Protein AF-A0A4Q5R550-F1 (afdb_monomer)

Sequence (340 aa):
MPEENIVGFLKSLGKKAETVEYLKWKPLTKDIRILSIPLYNDDSLLLIDTPNAFIINQNDSKPQQSQWKLLKSFLDKYCPASKKRILLSSYSPASPVNSFLRNTERVSMKEKKDYVKYVCVNCQFLGIDYFMPFASQAIFYRSDSDWANSFKVTYDDLAANWTAKARLLPPYSTIDLQSLVCSFKPVSDYNHSPEEYIRKARVYEEKDKEAVINDTDLEKLRKKMNRNSALFCMLFPKGFSFDLGNSFIYYNPWTRKIIQSPEKKLGHFCLVIPRQALKDVLEFDHFGDLGITMFTLIILNKSTSPKMVYVFFMLVTMQDYKHTDSLKNFRSWMSQNLAV

Foldseek 3Di:
DPPVVPQVVCVVVVHDDDDDDAPDWDDPDPFKTWHWQAALLRDTWIWIGGPAEIETECEVNDDDPVVLVVLLVCCVVPPDPRHAYEYEYEDQLLALLFQEDEPNDTDHPDALLVVLVVVQVSCQSNVHQAYEYPPLPDADQAPLQNSSVVRRNALVNNVVNHDHNHDYDHYQWDADSPVRDIDHDDPVVPPDDCVVVNVVNVVVLVVLVPADQDPVLQVLVLVLCQVCLVVCCVLFQQFAWEAQPQKIWTAHSVVSDIDIDSDDDGRQKYKYDGNVVSSVCSVLVQNLVSNVDSRIHMYGDPPHDSVSVVVVSSVSNCVSVPCVVDPVSVVVSCCSNVVD

Radius of gyration: 22.09 Å; Cα contacts (8 Å, |Δi|>4): 540; chains: 1; bounding box: 55×46×61 Å

Secondary structure (DSSP, 8-state):
--HHHHHHHHHHTT----PPPBTS-EESSSS-EEEEEE-TTS-EEEEEE-SSEEEEEESS----HHHHHHHHHHHHHHS-TTSEEEEEE---TTSGGG-EEETTEE--S--HHHHHHHHHHHHHHHT-SEEEE-STT----STTTGGGGGG---HHHHHHT---SSEEPPTTEEE-TTT--EEE--GGGT---HHHHHHHHHHHHHHHHH----HHHHHHHHHHHHTTHHHHHHH-TT-EEEE-SS-EEEEETTTTEEEEESS---BTEEEE--HHHHHHHHHTT-TTHHHHSTT-EEEE-TT--HHHHHHHHHHHHHHHTTTTS-HHHHHHHHHHHH--

Structure (mmCIF, N/CA/C/O backbone):
data_AF-A0A4Q5R550-F1
#
_entry.id   AF-A0A4Q5R550-F1
#
loop_
_atom_site.group_PDB
_atom_site.id
_atom_site.type_symbol
_atom_site.label_atom_id
_atom_site.label_alt_id
_atom_site.label_comp_id
_atom_site.label_asym_id
_atom_site.label_entity_id
_atom_site.label_seq_id
_atom_site.pdbx_PDB_ins_code
_atom_site.Cartn_x
_atom_site.Cartn_y
_atom_site.Cartn_z
_atom_site.occupancy
_atom_site.B_iso_or_equiv
_atom_site.auth_seq_id
_atom_site.auth_comp_id
_atom_site.auth_asym_id
_atom_site.auth_atom_id
_atom_site.pdbx_PDB_model_num
ATOM 1 N N . MET A 1 1 ? 4.468 12.077 -2.268 1.00 43.91 1 MET A N 1
ATOM 2 C CA . MET A 1 1 ? 4.823 13.483 -1.948 1.00 43.91 1 MET A CA 1
ATOM 3 C C . MET A 1 1 ? 5.751 13.476 -0.745 1.00 43.91 1 MET A C 1
ATOM 5 O O . MET A 1 1 ? 5.399 12.812 0.223 1.00 43.91 1 MET A O 1
ATOM 9 N N . PRO A 1 2 ? 6.882 14.197 -0.763 1.00 49.62 2 PRO A N 1
ATOM 10 C CA . PRO A 1 2 ? 7.694 14.392 0.436 1.00 49.62 2 PRO A CA 1
ATOM 11 C C . PRO A 1 2 ? 6.852 15.038 1.547 1.00 49.62 2 PRO A C 1
ATOM 13 O O . PRO A 1 2 ? 6.035 15.917 1.258 1.00 49.62 2 PRO A O 1
ATOM 16 N N . GLU A 1 3 ? 7.044 14.618 2.798 1.00 52.41 3 GLU A N 1
ATOM 17 C CA . GLU A 1 3 ? 6.288 15.080 3.978 1.00 52.41 3 GLU A CA 1
ATOM 18 C C . GLU A 1 3 ? 6.232 16.614 4.111 1.00 52.41 3 GLU A C 1
ATOM 20 O O . GLU A 1 3 ? 5.211 17.177 4.508 1.00 52.41 3 GLU A O 1
ATOM 25 N N . GLU A 1 4 ? 7.300 17.306 3.706 1.00 53.75 4 GLU A N 1
ATOM 26 C CA . GLU A 1 4 ? 7.398 18.770 3.751 1.00 53.75 4 GLU A CA 1
ATOM 27 C C . GLU A 1 4 ? 6.425 19.461 2.779 1.00 53.75 4 GLU A C 1
ATOM 29 O O . GLU A 1 4 ? 5.932 20.559 3.051 1.00 53.75 4 GLU A O 1
ATOM 34 N N . ASN A 1 5 ? 6.058 18.791 1.684 1.00 70.00 5 ASN A N 1
ATOM 35 C CA . ASN A 1 5 ? 5.219 19.377 0.646 1.00 70.00 5 ASN A CA 1
ATOM 36 C C . ASN A 1 5 ? 3.727 19.262 0.955 1.00 70.00 5 ASN A C 1
ATOM 38 O O . ASN A 1 5 ? 2.978 20.160 0.580 1.00 70.00 5 ASN A O 1
ATOM 42 N N . ILE A 1 6 ? 3.268 18.219 1.660 1.00 83.25 6 ILE A N 1
ATOM 43 C CA . ILE A 1 6 ? 1.823 18.044 1.884 1.00 83.25 6 ILE A CA 1
ATOM 44 C C . ILE A 1 6 ? 1.274 19.024 2.922 1.00 83.25 6 ILE A C 1
ATOM 46 O O . ILE A 1 6 ? 0.211 19.603 2.713 1.00 83.25 6 ILE A O 1
ATOM 50 N N . VAL A 1 7 ? 2.002 19.276 4.017 1.00 87.19 7 VAL A N 1
ATOM 51 C CA . VAL A 1 7 ? 1.574 20.255 5.029 1.00 87.19 7 VAL A CA 1
ATOM 52 C C . VAL A 1 7 ? 1.578 21.662 4.434 1.00 87.19 7 VAL A C 1
ATOM 54 O O . VAL A 1 7 ? 0.609 22.400 4.615 1.00 87.19 7 VAL A O 1
ATOM 57 N N . GLY A 1 8 ? 2.634 22.021 3.697 1.00 87.31 8 GLY A N 1
ATOM 58 C CA . GLY A 1 8 ? 2.721 23.296 2.982 1.00 87.31 8 GLY A CA 1
ATOM 59 C C . GLY A 1 8 ? 1.600 23.456 1.953 1.00 87.31 8 GLY A C 1
ATOM 60 O O . GLY A 1 8 ? 0.905 24.471 1.955 1.00 87.31 8 GLY A O 1
ATOM 61 N N . PHE A 1 9 ? 1.351 22.420 1.149 1.00 87.56 9 PHE A N 1
ATOM 62 C CA . PHE A 1 9 ? 0.263 22.385 0.173 1.00 87.56 9 PHE A CA 1
ATOM 63 C C . PHE A 1 9 ? -1.109 22.563 0.833 1.00 87.56 9 PHE A C 1
ATOM 65 O O . PHE A 1 9 ? -1.860 23.461 0.456 1.00 87.56 9 PHE A O 1
ATOM 72 N N . LEU A 1 10 ? -1.428 21.783 1.869 1.00 90.81 10 LEU A N 1
ATOM 73 C CA . LEU A 1 10 ? -2.700 21.902 2.587 1.00 90.81 10 LEU A CA 1
ATOM 74 C C . LEU A 1 10 ? -2.877 23.295 3.209 1.00 90.81 10 LEU A C 1
ATOM 76 O O . LEU A 1 10 ? -3.963 23.869 3.117 1.00 90.81 10 LEU A O 1
ATOM 80 N N . LYS A 1 11 ? -1.811 23.876 3.775 1.00 92.12 11 LYS A N 1
ATOM 81 C CA . LYS A 1 11 ? -1.827 25.256 4.285 1.00 92.12 11 LYS A CA 1
ATOM 82 C C . LYS A 1 11 ? -2.048 26.283 3.175 1.00 92.12 11 LYS A C 1
ATOM 84 O O . LYS A 1 11 ? -2.816 27.217 3.383 1.00 92.12 11 LYS A O 1
ATOM 89 N N . SER A 1 12 ? -1.446 26.094 1.997 1.00 92.19 12 SER A N 1
ATOM 90 C CA . SER A 1 12 ? -1.668 26.964 0.830 1.00 92.19 12 SER A CA 1
ATOM 91 C C . SER A 1 12 ? -3.119 26.934 0.336 1.00 92.19 12 SER A C 1
ATOM 93 O O . SER A 1 12 ? -3.628 27.939 -0.146 1.00 92.19 12 SER A O 1
ATOM 95 N N . LEU A 1 13 ? -3.828 25.822 0.565 1.00 94.81 13 LEU A N 1
ATOM 96 C CA . LEU A 1 13 ? -5.272 25.686 0.343 1.00 94.81 13 LEU A CA 1
ATOM 97 C C . LEU A 1 13 ? -6.130 26.205 1.518 1.00 94.81 13 LEU A C 1
ATOM 99 O O . LEU A 1 13 ? -7.324 25.902 1.601 1.00 94.81 13 LEU A O 1
ATOM 103 N N . GLY A 1 14 ? -5.535 26.934 2.467 1.00 94.88 14 GLY A N 1
ATOM 104 C CA . GLY A 1 14 ? -6.215 27.493 3.637 1.00 94.88 14 GLY A CA 1
ATOM 105 C C . GLY A 1 14 ? -6.626 26.459 4.690 1.00 94.88 14 GLY A C 1
ATOM 106 O O . GLY A 1 14 ? -7.478 26.743 5.533 1.00 94.88 14 GLY A O 1
ATOM 107 N N . LYS A 1 15 ? -6.071 25.240 4.655 1.00 94.12 15 LYS A N 1
ATOM 108 C CA . LYS A 1 15 ? -6.370 24.195 5.646 1.00 94.12 15 LYS A CA 1
ATOM 109 C C . LYS A 1 15 ? -5.420 24.283 6.840 1.00 94.12 15 LYS A C 1
ATOM 111 O O . LYS A 1 15 ? -4.238 24.590 6.704 1.00 94.12 15 LYS A O 1
ATOM 116 N N . LYS A 1 16 ? -5.927 23.943 8.028 1.00 91.38 16 LYS A N 1
ATOM 117 C CA . LYS A 1 16 ? -5.083 23.693 9.203 1.00 91.38 16 LYS A CA 1
ATOM 118 C C . LYS A 1 16 ? -4.433 22.322 9.038 1.00 91.38 16 LYS A C 1
ATOM 120 O O . LYS A 1 16 ? -5.140 21.322 8.963 1.00 91.38 16 LYS A O 1
ATOM 125 N N . ALA A 1 17 ? -3.108 22.290 8.960 1.00 91.88 17 ALA A N 1
ATOM 126 C CA . ALA A 1 17 ? -2.338 21.065 8.790 1.00 91.88 17 ALA A CA 1
ATOM 127 C C . ALA A 1 17 ? -1.062 21.107 9.633 1.00 91.88 17 ALA A C 1
ATOM 129 O O . ALA A 1 17 ? -0.435 22.158 9.791 1.00 91.88 17 ALA A O 1
ATOM 130 N N . GLU A 1 18 ? -0.678 19.952 10.157 1.00 89.62 18 GLU A N 1
ATOM 131 C CA . GLU A 1 18 ? 0.519 19.749 10.966 1.00 89.62 18 GLU A CA 1
ATOM 132 C C . GLU A 1 18 ? 0.900 18.266 10.956 1.00 89.62 18 GLU A C 1
ATOM 134 O O . GLU A 1 18 ? 0.042 17.398 10.782 1.00 89.62 18 GLU A O 1
ATOM 139 N N . THR A 1 19 ? 2.182 17.984 11.163 1.00 88.12 19 THR A N 1
ATOM 140 C CA . THR A 1 19 ? 2.698 16.619 11.300 1.00 88.12 19 THR A CA 1
ATOM 141 C C . THR A 1 19 ? 2.488 16.129 12.733 1.00 88.12 19 THR A C 1
ATOM 143 O O . THR A 1 19 ? 2.632 16.890 13.690 1.00 88.12 19 THR A O 1
ATOM 146 N N . VAL A 1 20 ? 2.121 14.858 12.900 1.00 88.94 20 VAL A N 1
ATOM 147 C CA . VAL A 1 20 ? 2.011 14.218 14.219 1.00 88.94 20 VAL A CA 1
ATOM 148 C C . VAL A 1 20 ? 3.344 13.564 14.554 1.00 88.94 20 VAL A C 1
ATOM 150 O O . VAL A 1 20 ? 3.864 12.794 13.752 1.00 88.94 20 VAL A O 1
ATOM 153 N N . GLU A 1 21 ? 3.890 13.855 15.734 1.00 89.88 21 GLU A N 1
ATOM 154 C CA . GLU A 1 21 ? 5.114 13.198 16.190 1.00 89.88 21 GLU A CA 1
ATOM 155 C C . GLU A 1 21 ? 4.857 11.706 16.451 1.00 89.88 21 GLU A C 1
ATOM 157 O O . GLU A 1 21 ? 3.876 11.328 17.100 1.00 89.88 21 GLU A O 1
ATOM 162 N N . TYR A 1 22 ? 5.735 10.850 15.929 1.00 90.31 22 TYR A N 1
ATOM 163 C CA . TYR A 1 22 ? 5.618 9.406 16.089 1.00 90.31 22 TYR A CA 1
ATOM 164 C C . TYR A 1 22 ? 5.807 8.984 17.553 1.00 90.31 22 TYR A C 1
ATOM 166 O O . TYR A 1 22 ? 6.526 9.623 18.320 1.00 90.31 22 TYR A O 1
ATOM 174 N N . LEU A 1 23 ? 5.158 7.885 17.946 1.00 90.81 23 LEU A N 1
ATOM 175 C CA . LEU A 1 23 ? 5.223 7.285 19.287 1.00 90.81 23 LEU A CA 1
ATOM 176 C C . LEU A 1 23 ? 4.839 8.226 20.445 1.00 90.81 23 LEU A C 1
ATOM 178 O O . LEU A 1 23 ? 5.068 7.899 21.610 1.00 90.81 23 LEU A O 1
ATOM 182 N N . LYS A 1 24 ? 4.202 9.366 20.153 1.00 94.00 24 LYS A N 1
ATOM 183 C CA . LYS A 1 24 ? 3.660 10.280 21.158 1.00 94.00 24 LYS A CA 1
ATOM 184 C C . LYS A 1 24 ? 2.158 10.431 20.998 1.00 94.00 24 LYS A C 1
ATOM 186 O O . LYS A 1 24 ? 1.633 10.575 19.897 1.00 94.00 24 LYS A O 1
ATOM 191 N N . TRP A 1 25 ? 1.461 10.410 22.131 1.00 96.44 25 TRP A N 1
ATOM 192 C CA . TRP A 1 25 ? 0.036 10.700 22.164 1.00 96.44 25 TRP A CA 1
ATOM 193 C C . TRP A 1 25 ? -0.194 12.180 21.897 1.00 96.44 25 TRP A C 1
ATOM 195 O O . TRP A 1 25 ? 0.283 13.037 22.639 1.00 96.44 25 TRP A O 1
ATOM 205 N N . LYS A 1 26 ? -0.984 12.464 20.868 1.00 96.62 26 LYS A N 1
ATOM 206 C CA . LYS A 1 26 ? -1.425 13.803 20.520 1.00 96.62 26 LYS A CA 1
ATOM 207 C C . LYS A 1 26 ? -2.910 13.965 20.838 1.00 96.62 26 LYS A C 1
ATOM 209 O O . LYS A 1 26 ? -3.726 13.261 20.236 1.00 96.62 26 LYS A O 1
ATOM 214 N N . PRO A 1 27 ? -3.288 14.869 21.754 1.00 96.81 27 PRO A N 1
ATOM 215 C CA . PRO A 1 27 ? -4.691 15.163 22.003 1.00 96.81 27 PRO A CA 1
ATOM 216 C C . PRO A 1 27 ? -5.299 15.881 20.791 1.00 96.81 27 PRO A C 1
ATOM 218 O O . PRO A 1 27 ? -4.729 16.841 20.277 1.00 96.81 27 PRO A O 1
ATOM 221 N N . LEU A 1 28 ? -6.457 15.406 20.336 1.00 94.81 28 LEU A N 1
ATOM 222 C CA . LEU A 1 28 ? -7.315 16.111 19.377 1.00 94.81 28 LEU A CA 1
ATOM 223 C C . LEU A 1 28 ? -8.405 16.900 20.107 1.00 94.81 28 LEU A C 1
ATOM 225 O O . LEU A 1 28 ? -8.784 17.990 19.690 1.00 94.81 28 LEU A O 1
ATOM 229 N N . THR A 1 29 ? -8.899 16.338 21.209 1.00 95.00 29 THR A N 1
ATOM 230 C CA . THR A 1 29 ? -9.827 16.964 22.155 1.00 95.00 29 THR A CA 1
ATOM 231 C C . THR A 1 29 ? -9.430 16.559 23.579 1.00 95.00 29 THR A C 1
ATOM 233 O O . THR A 1 29 ? -8.411 15.896 23.776 1.00 95.00 29 THR A O 1
ATOM 236 N N . LYS A 1 30 ? -10.235 16.932 24.582 1.00 94.50 30 LYS A N 1
ATOM 237 C CA . LYS A 1 30 ? -10.058 16.484 25.973 1.00 94.50 30 LYS A CA 1
ATOM 238 C C . LYS A 1 30 ? -10.036 14.954 26.099 1.00 94.50 30 LYS A C 1
ATOM 240 O O . LYS A 1 30 ? -9.256 14.424 26.884 1.00 94.50 30 LYS A O 1
ATOM 245 N N . ASP A 1 31 ? -10.872 14.268 25.321 1.00 95.62 31 ASP A N 1
ATOM 246 C CA . ASP A 1 31 ? -11.151 12.840 25.503 1.00 95.62 31 ASP A CA 1
ATOM 247 C C . ASP A 1 31 ? -10.747 11.977 24.297 1.00 95.62 31 ASP A C 1
ATOM 249 O O . ASP A 1 31 ? -10.898 10.754 24.323 1.00 95.62 31 ASP A O 1
ATOM 253 N N . ILE A 1 32 ? -10.245 12.605 23.228 1.00 96.94 32 ILE A N 1
ATOM 254 C CA . ILE A 1 32 ? -9.774 11.923 22.022 1.00 96.94 32 ILE A CA 1
ATOM 255 C C . ILE A 1 32 ? -8.309 12.258 21.800 1.00 96.94 32 ILE A C 1
ATOM 257 O O . ILE A 1 32 ? -7.931 13.428 21.705 1.00 96.94 32 ILE A O 1
ATOM 261 N N . ARG A 1 33 ? -7.492 11.221 21.642 1.00 97.56 33 ARG A N 1
ATOM 262 C CA . ARG A 1 33 ? -6.074 11.346 21.302 1.00 97.56 33 ARG A CA 1
ATOM 263 C C . ARG A 1 33 ? -5.673 10.316 20.260 1.00 97.56 33 ARG A C 1
ATOM 265 O O . ARG A 1 33 ? -6.284 9.255 20.150 1.00 97.56 33 ARG A O 1
ATOM 272 N N . ILE A 1 34 ? -4.632 10.639 19.509 1.00 97.75 34 ILE A N 1
ATOM 273 C CA . ILE A 1 34 ? -4.081 9.780 18.466 1.00 97.75 34 ILE A CA 1
ATOM 274 C C . ILE A 1 34 ? -2.602 9.512 18.704 1.00 97.75 34 ILE A C 1
ATOM 276 O O . ILE A 1 34 ? -1.916 10.325 19.321 1.00 97.75 34 ILE A O 1
ATOM 280 N N . LEU A 1 35 ? -2.114 8.382 18.210 1.00 95.94 35 LEU A N 1
ATOM 281 C CA . LEU A 1 35 ? -0.699 8.034 18.213 1.00 95.94 35 LEU A CA 1
ATOM 282 C C . LEU A 1 35 ? -0.364 7.322 16.906 1.00 95.94 35 LEU A C 1
ATOM 284 O O . LEU A 1 35 ? -1.089 6.423 16.486 1.00 95.94 35 LEU A O 1
ATOM 288 N N . SER A 1 36 ? 0.736 7.722 16.277 1.00 94.06 36 SER A N 1
ATOM 289 C CA . SER A 1 36 ? 1.277 7.051 15.094 1.00 94.06 36 SER A CA 1
ATOM 290 C C . SER A 1 36 ? 2.441 6.146 15.498 1.00 94.06 36 SER A C 1
ATOM 292 O O . SER A 1 36 ? 3.365 6.604 16.174 1.00 94.06 36 SER A O 1
ATOM 294 N N . ILE A 1 37 ? 2.395 4.867 15.117 1.00 91.69 37 ILE A N 1
ATOM 295 C CA . ILE A 1 37 ? 3.516 3.927 15.257 1.00 91.69 37 ILE A CA 1
ATOM 296 C C . ILE A 1 37 ? 4.142 3.738 13.873 1.00 91.69 37 ILE A C 1
ATOM 298 O O . ILE A 1 37 ? 3.470 3.186 12.999 1.00 91.69 37 ILE A O 1
ATOM 302 N N . PRO A 1 38 ? 5.400 4.158 13.662 1.00 89.31 38 PRO A N 1
ATOM 303 C CA . PRO A 1 38 ? 6.061 4.022 12.374 1.00 89.31 38 PRO A CA 1
ATOM 304 C C . PRO A 1 38 ? 6.401 2.555 12.091 1.00 89.31 38 PRO A C 1
ATOM 306 O O . PRO A 1 38 ? 6.674 1.765 13.002 1.00 89.31 38 PRO A O 1
ATOM 309 N N . LEU A 1 39 ? 6.375 2.193 10.813 1.00 85.56 39 LEU A N 1
ATOM 310 C CA . LEU A 1 39 ? 6.776 0.893 10.293 1.00 85.56 39 LEU A CA 1
ATOM 311 C C . LEU A 1 39 ? 7.998 1.030 9.379 1.00 85.56 39 LEU A C 1
ATOM 313 O O . LEU A 1 39 ? 8.261 2.091 8.822 1.00 85.56 39 LEU A O 1
ATOM 317 N N . TYR A 1 40 ? 8.691 -0.090 9.147 1.00 76.25 40 TYR A N 1
ATOM 318 C CA . TYR A 1 40 ? 9.913 -0.121 8.330 1.00 76.25 40 TYR A CA 1
ATOM 319 C C . TYR A 1 40 ? 9.708 0.350 6.880 1.00 76.25 40 TYR A C 1
ATOM 321 O O . TYR A 1 40 ? 10.659 0.788 6.239 1.00 76.25 40 TYR A O 1
ATOM 329 N N . ASN A 1 41 ? 8.485 0.235 6.362 1.00 72.06 41 ASN A N 1
ATOM 330 C CA . ASN A 1 41 ? 8.122 0.577 4.991 1.00 72.06 41 ASN A CA 1
ATOM 331 C C . ASN A 1 41 ? 7.643 2.030 4.837 1.00 72.06 41 ASN A C 1
ATOM 333 O O . ASN A 1 41 ? 6.872 2.292 3.918 1.00 72.06 41 ASN A O 1
ATOM 337 N N . ASP A 1 42 ? 8.048 2.926 5.746 1.00 73.88 42 ASP A N 1
ATOM 338 C CA . ASP A 1 42 ? 7.642 4.341 5.780 1.00 73.88 42 ASP A CA 1
ATOM 339 C C . ASP A 1 42 ? 6.107 4.533 5.805 1.00 73.88 42 ASP A C 1
ATOM 341 O O . ASP A 1 42 ? 5.562 5.532 5.342 1.00 73.88 42 ASP A O 1
ATOM 345 N N . ASP A 1 43 ? 5.409 3.552 6.381 1.00 84.06 43 ASP A N 1
ATOM 346 C CA . ASP A 1 43 ? 3.975 3.571 6.676 1.00 84.06 43 ASP A CA 1
ATOM 347 C C . ASP A 1 43 ? 3.771 3.622 8.199 1.00 84.06 43 ASP A C 1
ATOM 349 O O . ASP A 1 43 ? 4.726 3.531 8.976 1.00 84.06 43 ASP A O 1
ATOM 353 N N . SER A 1 44 ? 2.533 3.754 8.666 1.00 89.50 44 SER A N 1
ATOM 354 C CA . SER A 1 44 ? 2.246 3.813 10.095 1.00 89.50 44 SER A CA 1
ATOM 355 C C . SER A 1 44 ? 0.968 3.092 10.497 1.00 89.50 44 SER A C 1
ATOM 357 O O . SER A 1 44 ? -0.011 3.000 9.761 1.00 89.50 44 SER A O 1
ATOM 359 N N . LEU A 1 45 ? 0.974 2.579 11.724 1.00 93.88 45 LEU A N 1
ATOM 360 C CA . LEU A 1 45 ? -0.243 2.184 12.414 1.00 93.88 45 LEU A CA 1
ATOM 361 C C . LEU A 1 45 ? -0.788 3.405 13.157 1.00 93.88 45 LEU A C 1
ATOM 363 O O . LEU A 1 45 ? -0.106 3.957 14.023 1.00 93.88 45 LEU A O 1
ATOM 367 N N . LEU A 1 46 ? -2.023 3.802 12.858 1.00 95.62 46 LEU A N 1
ATOM 368 C CA . LEU A 1 46 ? -2.686 4.890 13.571 1.00 95.62 46 LEU A CA 1
ATOM 369 C C . LEU A 1 46 ? -3.555 4.317 14.692 1.00 95.62 46 LEU A C 1
ATOM 371 O O . LEU A 1 46 ? -4.497 3.562 14.449 1.00 95.62 46 LEU A O 1
ATOM 375 N N . LEU A 1 47 ? -3.254 4.706 15.926 1.00 97.31 47 LEU A N 1
ATOM 376 C CA . LEU A 1 47 ? -4.048 4.389 17.106 1.00 97.31 47 LEU A CA 1
ATOM 377 C C . LEU A 1 47 ? -4.906 5.591 17.481 1.00 97.31 47 LEU A C 1
ATOM 379 O O . LEU A 1 47 ? -4.418 6.721 17.501 1.00 97.31 47 LEU A O 1
ATOM 383 N N . ILE A 1 48 ? -6.172 5.346 17.806 1.00 97.75 48 ILE A N 1
ATOM 384 C CA . ILE A 1 48 ? -7.124 6.378 18.217 1.00 97.75 48 ILE A CA 1
ATOM 385 C C . ILE A 1 48 ? -7.769 5.929 19.518 1.00 97.75 48 ILE A C 1
ATOM 387 O O . ILE A 1 48 ? -8.434 4.895 19.585 1.00 97.75 48 ILE A O 1
ATOM 391 N N . ASP A 1 49 ? -7.576 6.728 20.553 1.00 97.69 49 ASP A N 1
ATOM 392 C CA . ASP A 1 49 ? -8.112 6.487 21.879 1.00 97.69 49 ASP A CA 1
ATOM 393 C C . ASP A 1 49 ? -9.281 7.444 22.120 1.00 97.69 49 ASP A C 1
ATOM 395 O O . ASP A 1 49 ? -9.116 8.659 22.021 1.00 97.69 49 ASP A O 1
ATOM 399 N N . THR A 1 50 ? -10.462 6.895 22.401 1.00 97.06 50 THR A N 1
ATOM 400 C CA . THR A 1 50 ? -11.715 7.634 22.672 1.00 97.06 50 THR A CA 1
ATOM 401 C C . THR A 1 50 ? -12.278 7.208 24.032 1.00 97.06 50 THR A C 1
ATOM 403 O O . THR A 1 50 ? -11.758 6.249 24.585 1.00 97.06 50 THR A O 1
ATOM 406 N N . PRO A 1 51 ? -13.340 7.798 24.608 1.00 95.75 51 PRO A N 1
ATOM 407 C CA . PRO A 1 51 ? -13.872 7.332 25.898 1.00 95.75 51 PRO A CA 1
ATOM 408 C C . PRO A 1 51 ? -14.223 5.836 25.939 1.00 95.75 51 PRO A C 1
ATOM 410 O O . PRO A 1 51 ? -13.788 5.115 26.835 1.00 95.75 51 PRO A O 1
ATOM 413 N N . ASN A 1 52 ? -14.945 5.356 24.925 1.00 96.94 52 ASN A N 1
ATOM 414 C CA . ASN A 1 52 ? -15.581 4.034 24.945 1.00 96.94 52 ASN A CA 1
ATOM 415 C C . ASN A 1 52 ? -14.970 3.040 23.954 1.00 96.94 52 ASN A C 1
ATOM 417 O O . ASN A 1 52 ? -15.289 1.852 24.001 1.00 96.94 52 ASN A O 1
ATOM 421 N 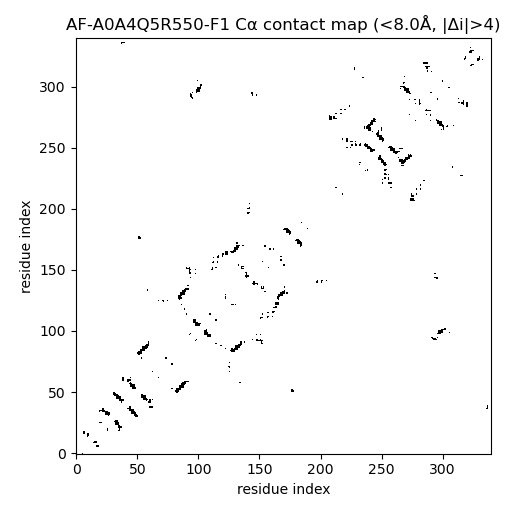N . ALA A 1 53 ? -14.087 3.503 23.067 1.00 97.50 53 ALA A N 1
ATOM 422 C CA . ALA A 1 53 ? -13.433 2.651 22.088 1.00 97.50 53 ALA A CA 1
ATOM 423 C C . ALA A 1 53 ? -11.946 2.975 21.909 1.00 97.50 53 ALA A C 1
ATOM 425 O O . ALA A 1 53 ? -11.508 4.121 22.040 1.00 97.50 53 ALA A O 1
ATOM 426 N N . PHE A 1 54 ? -11.180 1.946 21.574 1.00 98.06 54 PHE A N 1
ATOM 427 C CA . PHE A 1 54 ? -9.810 2.026 21.102 1.00 98.06 54 PHE A CA 1
ATOM 428 C C . PHE A 1 54 ? -9.767 1.517 19.661 1.00 98.06 54 PHE A C 1
ATOM 430 O O . PHE A 1 54 ? -10.055 0.346 19.402 1.00 98.06 54 PHE A O 1
ATOM 437 N N . ILE A 1 55 ? -9.433 2.394 18.720 1.00 98.00 55 ILE A N 1
ATOM 438 C CA . ILE A 1 55 ? -9.436 2.095 17.288 1.00 98.00 55 ILE A CA 1
ATOM 439 C C . ILE A 1 55 ? -7.997 1.911 16.824 1.00 98.00 55 ILE A C 1
ATOM 441 O O . ILE A 1 55 ? -7.130 2.746 17.077 1.00 98.00 55 ILE A O 1
ATOM 445 N N . ILE A 1 56 ? -7.759 0.810 16.126 1.00 97.75 56 ILE A N 1
ATOM 446 C CA . ILE A 1 56 ? -6.486 0.450 15.519 1.00 97.75 56 ILE A CA 1
ATOM 447 C C . ILE A 1 56 ? -6.702 0.523 14.015 1.00 97.75 56 ILE A C 1
ATOM 449 O O . ILE A 1 56 ? -7.375 -0.330 13.436 1.00 97.75 56 ILE A O 1
ATOM 453 N N . ASN A 1 57 ? -6.167 1.559 13.380 1.00 96.06 57 ASN A N 1
ATOM 454 C CA . ASN A 1 57 ? -6.201 1.688 11.936 1.00 96.06 57 ASN A CA 1
ATOM 455 C C . ASN A 1 57 ? -4.931 1.086 11.330 1.00 96.06 57 ASN A C 1
ATOM 457 O O . ASN A 1 57 ? -3.855 1.681 11.376 1.00 96.06 57 ASN A O 1
ATOM 461 N N . GLN A 1 58 ? -5.101 -0.111 10.771 1.00 93.75 58 GLN A N 1
ATOM 462 C CA . GLN A 1 58 ? -4.098 -0.906 10.073 1.00 93.75 58 GLN A CA 1
ATOM 463 C C . GLN A 1 58 ? -4.267 -0.845 8.543 1.00 93.75 58 GLN A C 1
ATOM 465 O O . GLN A 1 58 ? -3.928 -1.798 7.833 1.00 93.75 58 GLN A O 1
ATOM 470 N N . ASN A 1 59 ? -4.871 0.221 8.015 1.00 87.88 59 ASN A N 1
ATOM 471 C CA . ASN A 1 59 ? -4.977 0.404 6.572 1.00 87.88 59 ASN A CA 1
ATOM 472 C C . ASN A 1 59 ? -3.581 0.496 5.951 1.00 87.88 59 ASN A C 1
ATOM 474 O O . ASN A 1 59 ? -2.782 1.309 6.398 1.00 87.88 59 ASN A O 1
ATOM 478 N N . ASP A 1 60 ? -3.319 -0.345 4.947 1.00 80.50 60 ASP A N 1
ATOM 479 C CA . ASP A 1 60 ? -2.063 -0.481 4.187 1.00 80.50 60 ASP A CA 1
ATOM 480 C C . ASP A 1 60 ? -0.801 -0.827 4.996 1.00 80.50 60 ASP A C 1
ATOM 482 O O . ASP A 1 60 ? 0.107 -1.480 4.479 1.00 80.50 60 ASP A O 1
ATOM 486 N N . SER A 1 61 ? -0.850 -0.660 6.310 1.00 87.06 61 SER A N 1
ATOM 487 C CA . SER A 1 61 ? 0.238 -0.960 7.215 1.00 87.06 61 SER A CA 1
ATOM 488 C C . SER A 1 61 ? 0.377 -2.469 7.470 1.00 87.06 61 SER A C 1
ATOM 490 O O . SER A 1 61 ? -0.586 -3.260 7.463 1.00 87.06 61 SER A O 1
ATOM 492 N N . LYS A 1 62 ? 1.625 -2.923 7.633 1.00 85.12 62 LYS A N 1
ATOM 493 C CA . LYS A 1 62 ? 1.977 -4.339 7.843 1.00 85.12 62 LYS A CA 1
ATOM 494 C C . LYS A 1 62 ? 2.902 -4.491 9.057 1.00 85.12 62 LYS A C 1
ATOM 496 O O . LYS A 1 62 ? 4.081 -4.797 8.881 1.00 85.12 62 LYS A O 1
ATOM 501 N N . PRO A 1 63 ? 2.383 -4.289 10.286 1.00 89.31 63 PRO A N 1
ATOM 502 C CA . PRO A 1 63 ? 3.202 -4.367 11.488 1.00 89.31 63 PRO A CA 1
ATOM 503 C C . PRO A 1 63 ? 3.804 -5.758 11.688 1.00 89.31 63 PRO A C 1
ATOM 505 O O . PRO A 1 63 ? 3.176 -6.784 11.391 1.00 89.31 63 PRO A O 1
ATOM 508 N N . GLN A 1 64 ? 5.022 -5.782 12.222 1.00 88.50 64 GLN A N 1
ATOM 509 C CA . GLN A 1 64 ? 5.721 -7.006 12.590 1.00 88.50 64 GLN A CA 1
ATOM 510 C C . GLN A 1 64 ? 5.130 -7.630 13.859 1.00 88.50 64 GLN A C 1
ATOM 512 O O . GLN A 1 64 ? 4.418 -6.996 14.639 1.00 88.50 64 GLN A O 1
ATOM 517 N N . GLN A 1 65 ? 5.463 -8.898 14.110 1.00 88.25 65 GLN A N 1
ATOM 518 C CA . GLN A 1 65 ? 4.961 -9.616 15.281 1.00 88.25 65 GLN A CA 1
ATOM 519 C C . GLN A 1 65 ? 5.394 -8.974 16.613 1.00 88.25 65 GLN A C 1
ATOM 521 O O . GLN A 1 65 ? 4.623 -9.003 17.570 1.00 88.25 65 GLN A O 1
ATOM 526 N N . SER A 1 66 ? 6.597 -8.393 16.691 1.00 89.12 66 SER A N 1
ATOM 527 C CA . SER A 1 66 ? 7.068 -7.648 17.872 1.00 89.12 66 SER A CA 1
ATOM 528 C C . SER A 1 66 ? 6.160 -6.456 18.180 1.00 89.12 66 SER A C 1
ATOM 530 O O . SER A 1 66 ? 5.690 -6.318 19.307 1.00 89.12 66 SER A O 1
ATOM 532 N N . GLN A 1 67 ? 5.816 -5.675 17.157 1.00 90.25 67 GLN A N 1
ATOM 533 C CA . GLN A 1 67 ? 4.942 -4.508 17.272 1.00 90.25 67 GLN A CA 1
ATOM 534 C C . GLN A 1 67 ? 3.530 -4.909 17.712 1.00 90.25 67 GLN A C 1
ATOM 536 O O . GLN A 1 67 ? 2.940 -4.261 18.577 1.00 90.25 67 GLN A O 1
ATOM 541 N N . TRP A 1 68 ? 3.006 -6.030 17.202 1.00 93.31 68 TRP A N 1
ATOM 542 C CA . TRP A 1 68 ? 1.738 -6.569 17.692 1.00 93.31 68 TRP A CA 1
ATOM 543 C C . TRP A 1 68 ? 1.798 -6.967 19.163 1.00 93.31 68 TRP A C 1
ATOM 545 O O . TRP A 1 68 ? 0.874 -6.652 19.910 1.00 93.31 68 TRP A O 1
ATOM 555 N N . LYS A 1 69 ? 2.874 -7.631 19.602 1.00 94.06 69 LYS A N 1
ATOM 556 C CA . LYS A 1 69 ? 3.061 -8.000 21.014 1.00 94.06 69 LYS A CA 1
ATOM 557 C C . LYS A 1 69 ? 3.134 -6.768 21.915 1.00 94.06 69 LYS A C 1
ATOM 559 O O . LYS A 1 69 ? 2.509 -6.765 22.973 1.00 94.06 69 LYS A O 1
ATOM 564 N N . LEU A 1 70 ? 3.843 -5.722 21.492 1.00 92.69 70 LEU A N 1
ATOM 565 C CA . LEU A 1 70 ? 3.911 -4.460 22.225 1.00 92.69 70 LEU A CA 1
ATOM 566 C C . LEU A 1 70 ? 2.525 -3.813 22.340 1.00 92.69 70 LEU A C 1
ATOM 568 O O . LEU A 1 70 ? 2.102 -3.455 23.440 1.00 92.69 70 LEU A O 1
ATOM 572 N N . LEU A 1 71 ? 1.786 -3.737 21.228 1.00 95.19 71 LEU A N 1
ATOM 573 C CA . LEU A 1 71 ? 0.425 -3.208 21.223 1.00 95.19 71 LEU A CA 1
ATOM 574 C C . LEU A 1 71 ? -0.507 -4.036 22.113 1.00 95.19 71 LEU A C 1
ATOM 576 O O . LEU A 1 71 ? -1.272 -3.461 22.880 1.00 95.19 71 LEU A O 1
ATOM 580 N N . LYS A 1 72 ? -0.428 -5.371 22.068 1.00 96.38 72 LYS A N 1
ATOM 581 C CA . LYS A 1 72 ? -1.219 -6.248 22.942 1.00 96.38 72 LYS A CA 1
ATOM 582 C C . LYS A 1 72 ? -0.947 -5.955 24.415 1.00 96.38 72 LYS A C 1
ATOM 584 O O . LYS A 1 72 ? -1.892 -5.719 25.160 1.00 96.38 72 LYS A O 1
ATOM 589 N N . SER A 1 73 ? 0.324 -5.893 24.809 1.00 95.75 73 SER A N 1
ATOM 590 C CA . SER A 1 73 ? 0.726 -5.554 26.179 1.00 95.75 73 SER A CA 1
ATOM 591 C C . SER A 1 73 ? 0.218 -4.176 26.604 1.00 95.75 73 SER A C 1
ATOM 593 O O . SER A 1 73 ? -0.261 -4.010 27.725 1.00 95.75 73 SER A O 1
ATOM 595 N N . PHE A 1 74 ? 0.275 -3.186 25.706 1.00 95.06 74 PHE A N 1
ATOM 596 C CA . PHE A 1 74 ? -0.285 -1.861 25.957 1.00 95.06 74 PHE A CA 1
ATOM 597 C C . PHE A 1 74 ? -1.804 -1.922 26.170 1.00 95.06 74 PHE A C 1
ATOM 599 O O . PHE A 1 74 ? -2.309 -1.399 27.162 1.00 95.06 74 PHE A O 1
ATOM 606 N N . LEU A 1 75 ? -2.534 -2.588 25.274 1.00 96.00 75 LEU A N 1
ATOM 607 C CA . LEU A 1 75 ? -3.987 -2.718 25.363 1.00 96.00 75 LEU A CA 1
ATOM 608 C C . LEU A 1 75 ? -4.410 -3.437 26.646 1.00 96.00 75 LEU A C 1
ATOM 610 O O . LEU A 1 75 ? -5.345 -3.001 27.303 1.00 96.00 75 LEU A O 1
ATOM 614 N N . ASP A 1 76 ? -3.727 -4.506 27.039 1.00 94.62 76 ASP A N 1
ATOM 615 C CA . ASP A 1 76 ? -4.076 -5.247 28.255 1.00 94.62 76 ASP A CA 1
ATOM 616 C C . ASP A 1 76 ? -3.813 -4.451 29.532 1.00 94.62 76 ASP A C 1
ATOM 618 O O . ASP A 1 76 ? -4.558 -4.576 30.500 1.00 94.62 76 ASP A O 1
ATOM 622 N N . LYS A 1 77 ? -2.765 -3.622 29.534 1.00 95.38 77 LYS A N 1
ATOM 623 C CA . LYS A 1 77 ? -2.387 -2.825 30.702 1.00 95.38 77 LYS A CA 1
ATOM 624 C C . LYS A 1 77 ? -3.204 -1.541 30.839 1.00 95.38 77 LYS A C 1
ATOM 626 O O . LYS A 1 77 ? -3.470 -1.113 31.958 1.00 95.38 77 LYS A O 1
ATOM 631 N N . TYR A 1 78 ? -3.557 -0.906 29.722 1.00 93.25 78 TYR A N 1
ATOM 632 C CA . TYR A 1 78 ? -4.081 0.464 29.717 1.00 93.25 78 TYR A CA 1
ATOM 633 C C . TYR A 1 78 ? -5.490 0.607 29.127 1.00 93.25 78 TYR A C 1
ATOM 635 O O . TYR A 1 78 ? -6.104 1.658 29.305 1.00 93.25 78 TYR A O 1
ATOM 643 N N . CYS A 1 79 ? -6.022 -0.408 28.439 1.00 94.38 79 CYS A N 1
ATOM 644 C CA . CYS A 1 79 ? -7.374 -0.375 27.881 1.00 94.38 79 CYS A CA 1
ATOM 645 C C . CYS A 1 79 ? -8.321 -1.201 28.773 1.00 94.38 79 CYS A C 1
ATOM 647 O O . CYS A 1 79 ? -8.212 -2.432 28.789 1.00 94.38 79 CYS A O 1
ATOM 649 N N . PRO A 1 80 ? -9.238 -0.564 29.529 1.00 93.31 80 PRO A N 1
ATOM 650 C CA . PRO A 1 80 ? -10.144 -1.278 30.425 1.00 93.31 80 PRO A CA 1
ATOM 651 C C . PRO A 1 80 ? -11.088 -2.199 29.643 1.00 93.31 80 PRO A C 1
ATOM 653 O O . PRO A 1 80 ? -11.444 -1.911 28.505 1.00 93.31 80 PRO A O 1
ATOM 656 N N . ALA A 1 81 ? -11.551 -3.285 30.268 1.00 90.88 81 ALA A N 1
ATOM 657 C CA . ALA A 1 81 ? -12.392 -4.293 29.607 1.00 90.88 81 ALA A CA 1
ATOM 658 C C . ALA A 1 81 ? -13.744 -3.755 29.089 1.00 90.88 81 ALA A C 1
ATOM 660 O O . ALA A 1 81 ? -14.328 -4.333 28.175 1.00 90.88 81 ALA A O 1
ATOM 661 N N . SER A 1 82 ? -14.242 -2.648 29.651 1.00 92.75 82 SER A N 1
ATOM 662 C CA . SER A 1 82 ? -15.450 -1.962 29.173 1.00 92.75 82 SER A CA 1
ATOM 663 C C . SER A 1 82 ? -15.250 -1.247 27.833 1.00 92.75 82 SER A C 1
ATOM 665 O O . SER A 1 82 ? -16.224 -0.965 27.137 1.00 92.75 82 SER A O 1
ATOM 667 N N . LYS A 1 83 ? -14.000 -0.957 27.461 1.00 95.44 83 LYS A N 1
ATOM 668 C CA . LYS A 1 83 ? -13.644 -0.187 26.276 1.00 95.44 83 LYS A CA 1
ATOM 669 C C . LYS A 1 83 ? -13.482 -1.096 25.066 1.00 95.44 83 LYS A C 1
ATOM 671 O O . LYS A 1 83 ? -12.650 -2.001 25.059 1.00 95.44 83 LYS A O 1
ATOM 676 N N . LYS A 1 84 ? -14.264 -0.830 24.022 1.00 97.62 84 LYS A N 1
ATOM 677 C CA . LYS A 1 84 ? -14.313 -1.669 22.823 1.00 97.62 84 LYS A CA 1
ATOM 678 C C . LYS A 1 84 ? -13.098 -1.491 21.937 1.00 97.62 84 LYS A C 1
ATOM 680 O O . LYS A 1 84 ? -12.669 -0.373 21.678 1.00 97.62 84 LYS A O 1
ATOM 685 N N . ARG A 1 85 ? -12.553 -2.590 21.430 1.00 98.12 85 ARG A N 1
ATOM 686 C CA . ARG A 1 85 ? -11.406 -2.587 20.520 1.00 98.12 85 ARG A CA 1
ATOM 687 C C . ARG A 1 85 ? -11.899 -2.752 19.087 1.00 98.12 85 ARG A C 1
ATOM 689 O O . ARG A 1 85 ? -12.621 -3.700 18.781 1.00 98.12 85 ARG A O 1
ATOM 696 N N . ILE A 1 86 ? -11.516 -1.829 18.214 1.00 98.19 86 ILE A N 1
ATOM 697 C CA . ILE A 1 86 ? -11.960 -1.782 16.817 1.00 98.19 86 ILE A CA 1
ATOM 698 C C . ILE A 1 86 ? -10.731 -1.884 15.918 1.00 98.19 86 ILE A C 1
ATOM 700 O O . ILE A 1 86 ? -9.797 -1.101 16.074 1.00 98.19 86 ILE A O 1
ATOM 704 N N . LEU A 1 87 ? -10.726 -2.826 14.976 1.00 97.50 87 LEU A N 1
ATOM 705 C CA . LEU A 1 87 ? -9.668 -2.959 13.973 1.00 97.50 87 LEU A CA 1
ATOM 706 C C . LEU A 1 87 ? -10.195 -2.538 12.602 1.00 97.50 87 LEU A C 1
ATOM 708 O O . LEU A 1 87 ? -11.155 -3.120 12.096 1.00 97.50 87 LEU A O 1
ATOM 712 N N . LEU A 1 88 ? -9.532 -1.555 11.996 1.00 96.12 88 LEU A N 1
ATOM 713 C CA . LEU A 1 88 ? -9.714 -1.185 10.595 1.00 96.12 88 LEU A CA 1
ATOM 714 C C . LEU A 1 88 ? -8.562 -1.797 9.802 1.00 96.12 88 LEU A C 1
ATOM 716 O O . LEU A 1 88 ? -7.401 -1.569 10.136 1.00 96.12 88 LEU A O 1
ATOM 720 N N . SER A 1 89 ? -8.853 -2.576 8.766 1.00 93.56 89 SER A N 1
ATOM 721 C CA . SER A 1 89 ? -7.811 -3.151 7.910 1.00 93.56 89 SER A CA 1
ATOM 722 C C . SER A 1 89 ? -8.268 -3.223 6.465 1.00 93.56 89 SER A C 1
ATOM 724 O O . SER A 1 89 ? -9.450 -3.446 6.195 1.00 93.56 89 SER A O 1
ATOM 726 N N . SER A 1 90 ? -7.316 -3.049 5.552 1.00 88.38 90 SER A N 1
ATOM 727 C CA . SER A 1 90 ? -7.532 -3.123 4.115 1.00 88.38 90 SER A CA 1
ATOM 728 C C . SER A 1 90 ? -6.795 -4.283 3.466 1.00 88.38 90 SER A C 1
ATOM 730 O O . SER A 1 90 ? -5.779 -4.787 3.963 1.00 88.38 90 SER A O 1
ATOM 732 N N . TYR A 1 91 ? -7.318 -4.682 2.312 1.00 87.00 91 TYR A N 1
ATOM 733 C CA . TYR A 1 91 ? -6.625 -5.495 1.334 1.00 87.00 91 TYR A CA 1
ATOM 734 C C . TYR A 1 91 ? -6.589 -4.755 0.000 1.00 87.00 91 TYR A C 1
ATOM 736 O O . TYR A 1 91 ? -7.635 -4.467 -0.581 1.00 87.00 91 TYR A O 1
ATOM 744 N N . SER A 1 92 ? -5.382 -4.489 -0.500 1.00 85.06 92 SER A N 1
ATOM 745 C CA . SER A 1 92 ? -5.193 -4.011 -1.867 1.00 85.06 92 SER A CA 1
ATOM 746 C C . SER A 1 92 ? -5.019 -5.211 -2.802 1.00 85.06 92 SER A C 1
ATOM 748 O O . SER A 1 92 ? -4.018 -5.929 -2.692 1.00 85.06 92 SER A O 1
ATOM 750 N N . PRO A 1 93 ? -5.958 -5.455 -3.732 1.00 85.12 93 PRO A N 1
ATOM 751 C CA . PRO A 1 93 ? -5.828 -6.561 -4.672 1.00 85.12 93 PRO A CA 1
ATOM 752 C C . PRO A 1 93 ? -4.767 -6.315 -5.747 1.00 85.12 93 PRO A C 1
ATOM 754 O O . PRO A 1 93 ? -4.246 -7.273 -6.314 1.00 85.12 93 PRO A O 1
ATOM 757 N N . ALA A 1 94 ? -4.387 -5.057 -5.962 1.00 82.88 94 ALA A N 1
ATOM 758 C CA . ALA A 1 94 ? -3.300 -4.660 -6.846 1.00 82.88 94 ALA A CA 1
ATOM 759 C C . ALA A 1 94 ? -1.948 -4.563 -6.110 1.00 82.88 94 ALA A C 1
ATOM 761 O O . ALA A 1 94 ? -1.057 -3.817 -6.502 1.00 82.88 94 ALA A O 1
ATOM 762 N N . SER A 1 95 ? -1.796 -5.297 -5.003 1.00 79.25 95 SER A N 1
ATOM 763 C CA . SER A 1 95 ? -0.520 -5.428 -4.301 1.00 79.25 95 SER A CA 1
ATOM 764 C C . SER A 1 95 ? 0.500 -6.180 -5.168 1.00 79.25 95 SER A C 1
ATOM 766 O O . SER A 1 95 ? 0.113 -7.131 -5.856 1.00 79.25 95 SER A O 1
ATOM 768 N N . PRO A 1 96 ? 1.812 -5.889 -5.043 1.00 77.81 96 PRO A N 1
ATOM 769 C CA . PRO A 1 96 ? 2.861 -6.628 -5.744 1.00 77.81 96 PRO A CA 1
ATOM 770 C C . PRO A 1 96 ? 2.772 -8.148 -5.597 1.00 77.81 96 PRO A C 1
ATOM 772 O O . PRO A 1 96 ? 3.208 -8.868 -6.486 1.00 77.81 96 PRO A O 1
ATOM 775 N N . VAL A 1 97 ? 2.171 -8.658 -4.509 1.00 81.94 97 VAL A N 1
ATOM 776 C CA . VAL A 1 97 ? 2.004 -10.110 -4.270 1.00 81.94 97 VAL A CA 1
ATOM 777 C C . VAL A 1 97 ? 1.193 -10.807 -5.363 1.00 81.94 97 VAL A C 1
ATOM 779 O O . VAL A 1 97 ? 1.336 -12.016 -5.540 1.00 81.94 97 VAL A O 1
ATOM 782 N N . ASN A 1 98 ? 0.383 -10.035 -6.087 1.00 85.94 98 ASN A N 1
ATOM 783 C CA . ASN A 1 98 ? -0.501 -10.475 -7.155 1.00 85.94 98 ASN A CA 1
ATOM 784 C C . ASN A 1 98 ? -0.023 -10.019 -8.548 1.00 85.94 98 ASN A C 1
ATOM 786 O O . ASN A 1 98 ? -0.648 -10.371 -9.545 1.00 85.94 98 ASN A O 1
ATOM 790 N N . SER A 1 99 ? 1.070 -9.252 -8.637 1.00 88.38 99 SER A N 1
ATOM 791 C CA . SER A 1 99 ? 1.551 -8.630 -9.882 1.00 88.38 99 SER A CA 1
ATOM 792 C C . SER A 1 99 ? 2.474 -9.522 -10.716 1.00 88.38 99 SER A C 1
ATOM 794 O O . SER A 1 99 ? 2.866 -9.141 -11.818 1.00 88.38 99 SER A O 1
ATOM 796 N N . PHE A 1 100 ? 2.871 -10.691 -10.211 1.00 91.00 100 PHE A N 1
ATOM 797 C CA . PHE A 1 100 ? 3.887 -11.521 -10.857 1.00 91.00 100 PHE A CA 1
ATOM 798 C C . PHE A 1 100 ? 3.312 -12.428 -11.946 1.00 91.00 100 PHE A C 1
ATOM 800 O O . PHE A 1 100 ? 2.338 -13.149 -11.733 1.00 91.00 100 PHE A O 1
ATOM 807 N N . LEU A 1 101 ? 3.994 -12.460 -13.088 1.00 91.94 101 LEU A N 1
ATOM 808 C CA . LEU A 1 101 ? 3.759 -13.382 -14.191 1.00 91.94 101 LEU A CA 1
ATOM 809 C C . LEU A 1 101 ? 5.013 -14.219 -14.448 1.00 91.94 101 LEU A C 1
ATOM 811 O O . LEU A 1 101 ? 6.133 -13.705 -14.446 1.00 91.94 101 LEU A O 1
ATOM 815 N N . ARG A 1 102 ? 4.837 -15.507 -14.728 1.00 91.31 102 ARG A N 1
ATOM 816 C CA . ARG A 1 102 ? 5.895 -16.401 -15.208 1.00 91.31 102 ARG A CA 1
ATOM 817 C C . ARG A 1 102 ? 5.322 -17.261 -16.321 1.00 91.31 102 ARG A C 1
ATOM 819 O O . ARG A 1 102 ? 4.339 -17.950 -16.110 1.00 91.31 102 ARG A O 1
ATOM 826 N N . ASN A 1 103 ? 5.940 -17.223 -17.502 1.00 86.44 103 ASN A N 1
ATOM 827 C CA . ASN A 1 103 ? 5.426 -17.907 -18.697 1.00 86.44 103 ASN A CA 1
ATOM 828 C C . ASN A 1 103 ? 3.934 -17.597 -18.957 1.00 86.44 103 ASN A C 1
ATOM 830 O O . ASN A 1 103 ? 3.167 -18.505 -19.239 1.00 86.44 103 ASN A O 1
ATOM 834 N N . THR A 1 104 ? 3.521 -16.331 -18.818 1.00 83.38 104 THR A N 1
ATOM 835 C CA . THR A 1 104 ? 2.120 -15.849 -18.914 1.00 83.38 104 THR A CA 1
ATOM 836 C C . THR A 1 104 ? 1.161 -16.287 -17.802 1.00 83.38 104 THR A C 1
ATOM 838 O O . THR A 1 104 ? 0.082 -15.718 -17.685 1.00 83.38 104 THR A O 1
ATOM 841 N N . GLU A 1 105 ? 1.567 -17.194 -16.916 1.00 87.81 105 GLU A N 1
ATOM 842 C CA . GLU A 1 105 ? 0.765 -17.599 -15.762 1.00 87.81 105 GLU A CA 1
ATOM 843 C C . GLU A 1 105 ? 1.010 -16.688 -14.562 1.00 87.81 105 GLU A C 1
ATOM 845 O O . GLU A 1 105 ? 2.137 -16.237 -14.317 1.00 87.81 105 GLU A O 1
ATOM 850 N N . ARG A 1 106 ? -0.038 -16.431 -13.773 1.00 86.62 106 ARG A N 1
ATOM 851 C CA . ARG A 1 106 ? 0.109 -15.652 -12.546 1.00 86.62 106 ARG A CA 1
ATOM 852 C C . ARG A 1 106 ? 0.810 -16.463 -11.467 1.00 86.62 106 ARG A C 1
ATOM 854 O O . ARG A 1 106 ? 0.387 -17.559 -11.118 1.00 86.62 106 ARG A O 1
ATOM 861 N N . VAL A 1 107 ? 1.822 -15.859 -10.857 1.00 84.50 107 VAL A N 1
ATOM 862 C CA . VAL A 1 107 ? 2.441 -16.361 -9.632 1.00 84.50 107 VAL A CA 1
ATOM 863 C C . VAL A 1 107 ? 1.827 -15.606 -8.459 1.00 84.50 107 VAL A C 1
ATOM 865 O O . VAL A 1 107 ? 2.363 -14.587 -8.028 1.00 84.50 107 VAL A O 1
ATOM 868 N N . SER A 1 108 ? 0.686 -16.083 -7.953 1.00 77.19 108 SER A N 1
ATOM 869 C CA . SER A 1 108 ? 0.172 -15.576 -6.678 1.00 77.19 108 SER A CA 1
ATOM 870 C C . SER A 1 108 ? 0.877 -16.271 -5.519 1.00 77.19 108 SER A C 1
ATOM 872 O O . SER A 1 108 ? 0.996 -17.495 -5.492 1.00 77.19 108 SER A O 1
ATOM 874 N N . MET A 1 109 ? 1.337 -15.491 -4.543 1.00 77.31 109 MET A N 1
ATOM 875 C CA . MET A 1 109 ? 1.911 -16.037 -3.308 1.00 77.31 109 MET A CA 1
ATOM 876 C C . MET A 1 109 ? 0.869 -16.255 -2.206 1.00 77.31 109 MET A C 1
ATOM 878 O O . MET A 1 109 ? 1.217 -16.794 -1.156 1.00 77.31 109 MET A O 1
ATOM 882 N N . LYS A 1 110 ? -0.364 -15.768 -2.395 1.00 83.94 110 LYS A N 1
ATOM 883 C CA . LYS A 1 110 ? -1.430 -15.806 -1.388 1.00 83.94 110 LYS A CA 1
ATOM 884 C C . LYS A 1 110 ? -2.794 -16.009 -2.030 1.00 83.94 110 LYS A C 1
ATOM 886 O O . LYS A 1 110 ? -3.097 -15.450 -3.082 1.00 83.94 110 LYS A O 1
ATOM 891 N N . GLU A 1 111 ? -3.646 -16.752 -1.350 1.00 88.31 111 GLU A N 1
ATOM 892 C CA . GLU A 1 111 ? -5.064 -16.842 -1.669 1.00 88.31 111 GLU A CA 1
ATOM 893 C C . GLU A 1 111 ? -5.871 -15.818 -0.858 1.00 88.31 111 GLU A C 1
ATOM 895 O O . GLU A 1 111 ? -5.426 -15.316 0.179 1.00 88.31 111 GLU A O 1
ATOM 900 N N . LYS A 1 112 ? -7.109 -15.538 -1.284 1.00 90.62 112 LYS A N 1
ATOM 901 C CA . LYS A 1 112 ? -8.023 -14.644 -0.550 1.00 90.62 112 LYS A CA 1
ATOM 902 C C . LYS A 1 112 ? -8.221 -15.093 0.904 1.00 90.62 112 LYS A C 1
ATOM 904 O O . LYS A 1 112 ? -8.173 -14.271 1.818 1.00 90.62 112 LYS A O 1
ATOM 909 N N . LYS A 1 113 ? -8.355 -16.407 1.130 1.00 92.69 113 LYS A N 1
ATOM 910 C CA . LYS A 1 113 ? -8.512 -17.008 2.466 1.00 92.69 113 LYS A CA 1
ATOM 911 C C . LYS A 1 113 ? -7.323 -16.732 3.392 1.00 92.69 113 LYS A C 1
ATOM 913 O O . LYS A 1 113 ? -7.513 -16.615 4.600 1.00 92.69 113 LYS A O 1
ATOM 918 N N . ASP A 1 114 ? -6.113 -16.572 2.848 1.00 92.38 114 ASP A N 1
ATOM 919 C CA . ASP A 1 114 ? -4.923 -16.274 3.650 1.00 92.38 114 ASP A CA 1
ATOM 920 C C . ASP A 1 114 ? -5.004 -14.873 4.257 1.00 92.38 114 ASP A C 1
ATOM 922 O O . ASP A 1 114 ? -4.567 -14.660 5.390 1.00 92.38 114 ASP A O 1
ATOM 926 N N . TYR A 1 115 ? -5.605 -13.921 3.535 1.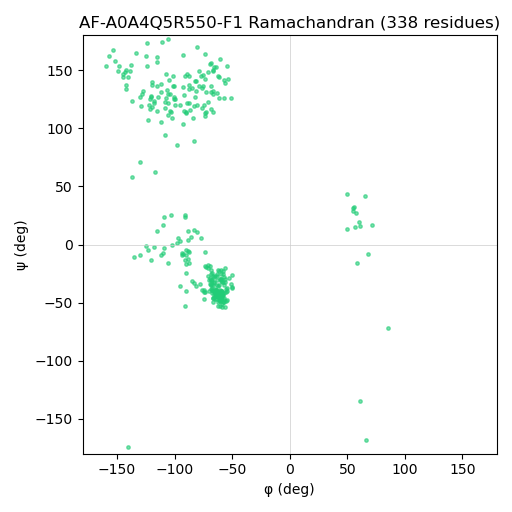00 91.44 115 TYR A N 1
ATOM 927 C CA . TYR A 1 115 ? -5.894 -12.600 4.084 1.00 91.44 115 TYR A CA 1
ATOM 928 C C . TYR A 1 115 ? -6.951 -12.672 5.191 1.00 91.44 115 TYR A C 1
ATOM 930 O O . TYR A 1 115 ? -6.729 -12.113 6.266 1.00 91.44 115 TYR A O 1
ATOM 938 N N . VAL A 1 116 ? -8.052 -13.407 4.981 1.00 95.44 116 VAL A N 1
ATOM 939 C CA . VAL A 1 116 ? -9.103 -13.563 6.007 1.00 95.44 116 VAL A CA 1
ATOM 940 C C . VAL A 1 116 ? -8.536 -14.203 7.276 1.00 95.44 116 VAL A C 1
ATOM 942 O O . VAL A 1 116 ? -8.760 -13.715 8.385 1.00 95.44 116 VAL A O 1
ATOM 945 N N . LYS A 1 117 ? -7.714 -15.246 7.120 1.00 96.25 117 LYS A N 1
ATOM 946 C CA . LYS A 1 117 ? -7.003 -15.891 8.227 1.00 96.25 117 LYS A CA 1
ATOM 947 C C . LYS A 1 117 ? -6.090 -14.909 8.957 1.00 96.25 117 LYS A C 1
ATOM 949 O O . LYS A 1 117 ? -6.107 -14.871 10.184 1.00 96.25 117 LYS A O 1
ATOM 954 N N . TYR A 1 118 ? -5.316 -14.110 8.223 1.00 94.19 118 TYR A N 1
ATOM 955 C CA . TYR A 1 118 ? -4.430 -13.100 8.801 1.00 94.19 118 TYR A CA 1
ATOM 956 C C . TYR A 1 118 ? -5.195 -12.096 9.677 1.00 94.19 118 TYR A C 1
ATOM 958 O O . TYR A 1 118 ? -4.822 -11.891 10.833 1.00 94.19 118 TYR A O 1
ATOM 966 N N . VAL A 1 119 ? -6.297 -11.522 9.181 1.00 95.25 119 VAL A N 1
ATOM 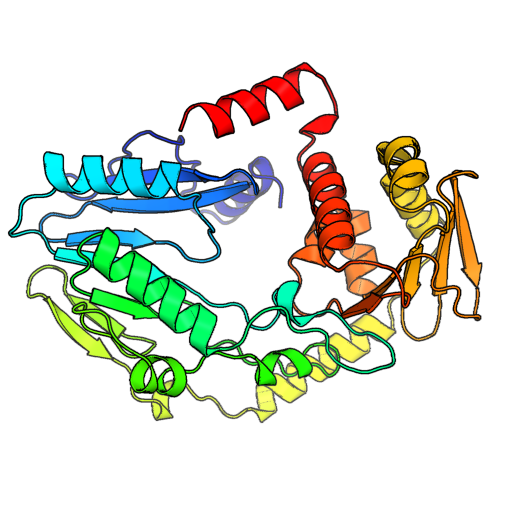967 C CA . VAL A 1 119 ? -7.084 -10.565 9.976 1.00 95.25 119 VAL A CA 1
ATOM 968 C C . VAL A 1 119 ? -7.803 -11.235 11.148 1.00 95.25 119 VAL A C 1
ATOM 970 O O . VAL A 1 119 ? -7.875 -10.638 12.220 1.00 95.25 119 VAL A O 1
ATOM 973 N N . CYS A 1 120 ? -8.261 -12.485 11.004 1.00 97.56 120 CYS A N 1
ATOM 974 C CA . CYS A 1 120 ? -8.870 -13.234 12.105 1.00 97.56 120 CYS A CA 1
ATOM 975 C C . CYS A 1 120 ? -7.869 -13.495 13.237 1.00 97.56 120 CYS A C 1
ATOM 977 O O . CYS A 1 120 ? -8.195 -13.273 14.404 1.00 97.56 120 CYS A O 1
ATOM 979 N N . VAL A 1 121 ? -6.642 -13.909 12.898 1.00 96.88 121 VAL A N 1
ATOM 980 C CA . VAL A 1 121 ? -5.553 -14.104 13.868 1.00 96.88 121 VAL A CA 1
ATOM 981 C C . VAL A 1 121 ? -5.242 -12.796 14.590 1.00 96.88 121 VAL A C 1
ATOM 983 O O . VAL A 1 121 ? -5.156 -12.795 15.815 1.00 96.88 121 VAL A O 1
ATOM 986 N N . ASN A 1 122 ? -5.149 -11.674 13.870 1.00 96.12 122 ASN A N 1
ATOM 987 C CA . ASN A 1 122 ? -4.924 -10.368 14.494 1.00 96.12 122 ASN A CA 1
ATOM 988 C C . ASN A 1 122 ? -6.086 -9.969 15.416 1.00 96.12 122 ASN A C 1
ATOM 990 O O . ASN A 1 122 ? -5.849 -9.491 16.525 1.00 96.12 122 ASN A O 1
ATOM 994 N N . CYS A 1 123 ? -7.334 -10.208 14.999 1.00 97.94 123 CYS A N 1
ATOM 995 C CA . CYS A 1 123 ? -8.511 -9.928 15.819 1.00 97.94 123 CYS A CA 1
ATOM 996 C C . CYS A 1 123 ? -8.497 -10.726 17.126 1.00 97.94 123 CYS A C 1
ATOM 998 O O . CYS A 1 123 ? -8.714 -10.164 18.197 1.00 97.94 123 CYS A O 1
ATOM 1000 N N . GLN A 1 124 ? -8.211 -12.027 17.049 1.00 97.69 124 GLN A N 1
ATOM 1001 C CA . GLN A 1 124 ? -8.115 -12.899 18.220 1.00 97.69 124 GLN A CA 1
ATOM 1002 C C . GLN A 1 124 ? -6.948 -12.490 19.122 1.00 97.69 124 GLN A C 1
ATOM 1004 O O . GLN A 1 124 ? -7.122 -12.351 20.331 1.00 97.69 124 GLN A O 1
ATOM 1009 N N . PHE A 1 125 ? -5.775 -12.247 18.534 1.00 97.38 125 PHE A N 1
ATOM 1010 C CA . PHE A 1 125 ? -4.570 -11.884 19.267 1.00 97.38 125 PHE A CA 1
ATOM 1011 C C . PHE A 1 125 ? -4.726 -10.559 20.018 1.00 97.38 125 PHE A C 1
ATOM 1013 O O . PHE A 1 125 ? -4.307 -10.465 21.166 1.00 97.38 125 PHE A O 1
ATOM 1020 N N . LEU A 1 126 ? -5.357 -9.550 19.412 1.00 96.94 126 LEU A N 1
ATOM 1021 C CA . LEU A 1 126 ? -5.547 -8.225 20.016 1.00 96.94 126 LEU A CA 1
ATOM 1022 C C . LEU A 1 126 ? -6.824 -8.111 20.866 1.00 96.94 126 LEU A C 1
ATOM 1024 O O . LEU A 1 126 ? -7.021 -7.094 21.536 1.00 96.94 126 LEU A O 1
ATOM 1028 N N . GLY A 1 127 ? -7.673 -9.143 20.881 1.00 97.06 127 GLY A N 1
ATOM 1029 C CA . GLY A 1 127 ? -8.960 -9.120 21.579 1.00 97.06 127 GLY A CA 1
ATOM 1030 C C . GLY A 1 127 ? -9.934 -8.104 20.981 1.00 97.06 127 GLY A C 1
ATOM 1031 O O . GLY A 1 127 ? -10.563 -7.356 21.717 1.00 97.06 127 GLY A O 1
ATOM 1032 N N . ILE A 1 128 ? -9.998 -8.025 19.653 1.00 98.25 128 ILE A N 1
ATOM 1033 C CA . ILE A 1 128 ? -10.854 -7.085 18.922 1.00 98.25 128 ILE A CA 1
ATOM 1034 C C . ILE A 1 128 ? -12.333 -7.445 19.108 1.00 98.25 128 ILE A C 1
ATOM 1036 O O . ILE A 1 128 ? -12.710 -8.611 18.993 1.00 98.25 128 ILE A O 1
ATOM 1040 N N . ASP A 1 129 ? -13.173 -6.436 19.342 1.00 98.25 129 ASP A N 1
ATOM 1041 C CA . ASP A 1 129 ? -14.630 -6.570 19.410 1.00 98.25 129 ASP A CA 1
ATOM 1042 C C . ASP A 1 129 ? -15.282 -6.372 18.036 1.00 98.25 129 ASP A C 1
ATOM 1044 O O . ASP A 1 129 ? -16.215 -7.093 17.689 1.00 98.25 129 ASP A O 1
ATOM 1048 N N . TYR A 1 130 ? -14.785 -5.414 17.245 1.00 98.25 130 TYR A N 1
ATOM 1049 C CA . TYR A 1 130 ? -15.325 -5.072 15.926 1.00 98.25 130 TYR A CA 1
ATOM 1050 C C . TYR A 1 130 ? -14.221 -5.030 14.874 1.00 98.25 130 TYR A C 1
ATOM 1052 O O . TYR A 1 130 ? -13.237 -4.304 15.020 1.00 98.25 130 TYR A O 1
ATOM 1060 N N . PHE A 1 131 ? -14.410 -5.765 13.783 1.00 97.81 131 PHE A N 1
ATOM 1061 C CA . PHE A 1 131 ? -13.579 -5.642 12.593 1.00 97.81 131 PHE A CA 1
ATOM 1062 C C . PHE A 1 131 ? -14.352 -4.910 11.504 1.00 97.81 131 PHE A C 1
ATOM 1064 O O . PHE A 1 131 ? -15.476 -5.294 11.177 1.00 97.81 131 PHE A O 1
ATOM 1071 N N . MET A 1 132 ? -13.733 -3.889 10.920 1.00 95.56 132 MET A N 1
ATOM 1072 C CA . MET A 1 132 ? -14.295 -3.154 9.795 1.00 95.56 132 MET A CA 1
ATOM 1073 C C . MET A 1 132 ? -13.354 -3.260 8.588 1.00 95.56 132 MET A C 1
ATOM 1075 O O . MET A 1 132 ? -12.217 -2.776 8.661 1.00 95.56 132 MET A O 1
ATOM 1079 N N . PRO A 1 133 ? -13.805 -3.854 7.467 1.00 92.38 133 PRO A N 1
ATOM 1080 C CA . PRO A 1 133 ? -13.040 -3.834 6.233 1.00 92.38 133 PRO A CA 1
ATOM 1081 C C . PRO A 1 133 ? -12.982 -2.394 5.721 1.00 92.38 133 PRO A C 1
ATOM 1083 O O . PRO A 1 133 ? -13.993 -1.800 5.344 1.00 92.38 133 PRO A O 1
ATOM 1086 N N . PHE A 1 134 ? -11.783 -1.828 5.715 1.00 83.31 134 PHE A N 1
ATOM 1087 C CA . PHE A 1 134 ? -11.516 -0.461 5.290 1.00 83.31 134 PHE A CA 1
ATOM 1088 C C . PHE A 1 134 ? -10.860 -0.486 3.904 1.00 83.31 134 PHE A C 1
ATOM 1090 O O . PHE A 1 134 ? -10.111 -1.410 3.598 1.00 83.31 134 PHE A O 1
ATOM 1097 N N . ALA A 1 135 ? -11.204 0.459 3.025 1.00 74.88 135 ALA A N 1
ATOM 1098 C CA . ALA A 1 135 ? -10.616 0.648 1.685 1.00 74.88 135 ALA A CA 1
ATOM 1099 C C . ALA A 1 135 ? -10.503 -0.591 0.749 1.00 74.88 135 ALA A C 1
ATOM 1101 O O . ALA A 1 135 ? -9.864 -0.522 -0.294 1.00 74.88 135 ALA A O 1
ATOM 1102 N N . SER A 1 136 ? -11.161 -1.717 1.050 1.00 77.88 136 SER A N 1
ATOM 1103 C CA . SER A 1 136 ? -11.012 -2.980 0.291 1.00 77.88 136 SER A CA 1
ATOM 1104 C C . SER A 1 136 ? -11.978 -3.105 -0.896 1.00 77.88 136 SER A C 1
ATOM 1106 O O . SER A 1 136 ? -12.048 -4.141 -1.553 1.00 77.88 136 SER A O 1
ATOM 1108 N N . GLN A 1 137 ? -12.767 -2.058 -1.162 1.00 81.62 137 GLN A N 1
ATOM 1109 C CA . GLN A 1 137 ? -13.845 -2.079 -2.154 1.00 81.62 137 GLN A CA 1
ATOM 1110 C C . GLN A 1 137 ? -13.457 -1.501 -3.519 1.00 81.62 137 GLN A C 1
ATOM 1112 O O . GLN A 1 137 ? -14.315 -1.446 -4.396 1.00 81.62 137 GLN A O 1
ATOM 1117 N N . ALA A 1 138 ? -12.185 -1.142 -3.727 1.00 85.19 138 ALA A N 1
ATOM 1118 C CA . ALA A 1 138 ? -11.690 -0.632 -5.004 1.00 85.19 138 ALA A CA 1
ATOM 1119 C C . ALA A 1 138 ? -12.025 -1.574 -6.178 1.00 85.19 138 ALA A C 1
ATOM 1121 O O . ALA A 1 138 ? -12.016 -2.801 -6.031 1.00 85.19 138 ALA A O 1
ATOM 1122 N N . ILE A 1 139 ? -12.346 -0.978 -7.329 1.00 88.38 139 ILE A N 1
ATOM 1123 C CA . ILE A 1 139 ? -12.584 -1.665 -8.602 1.00 88.38 139 ILE A CA 1
ATOM 1124 C C . ILE A 1 139 ? -11.694 -1.007 -9.652 1.00 88.38 139 ILE A C 1
ATOM 1126 O O . ILE A 1 139 ? -11.644 0.220 -9.757 1.00 88.38 139 ILE A O 1
ATOM 1130 N N . PHE A 1 140 ? -10.996 -1.836 -10.417 1.00 90.25 140 PHE A N 1
ATOM 1131 C CA . PHE A 1 140 ? -10.049 -1.427 -11.443 1.00 90.25 140 PHE A CA 1
ATOM 1132 C C . PHE A 1 140 ? -10.704 -1.509 -12.815 1.00 90.25 140 PHE A C 1
ATOM 1134 O O . PHE A 1 140 ? -11.148 -2.577 -13.221 1.00 90.25 140 PHE A O 1
ATOM 1141 N N . TYR A 1 141 ? -10.779 -0.386 -13.525 1.00 91.94 141 TYR A N 1
ATOM 1142 C CA . TYR A 1 141 ? -11.436 -0.316 -14.838 1.00 91.94 141 TYR A CA 1
ATOM 1143 C C . TYR A 1 141 ? -10.469 -0.104 -16.005 1.00 91.94 141 TYR A C 1
ATOM 1145 O O . TYR A 1 141 ? -10.899 -0.152 -17.154 1.00 91.94 141 TYR A O 1
ATOM 1153 N N . ARG A 1 142 ? -9.185 0.150 -15.731 1.00 90.75 142 ARG A N 1
ATOM 1154 C CA . ARG A 1 142 ? -8.165 0.238 -16.781 1.00 90.75 142 ARG A CA 1
ATOM 1155 C C . ARG A 1 142 ? -7.710 -1.164 -17.169 1.00 90.75 142 ARG A C 1
ATOM 1157 O O . ARG A 1 142 ? -7.509 -2.001 -16.296 1.00 90.75 142 ARG A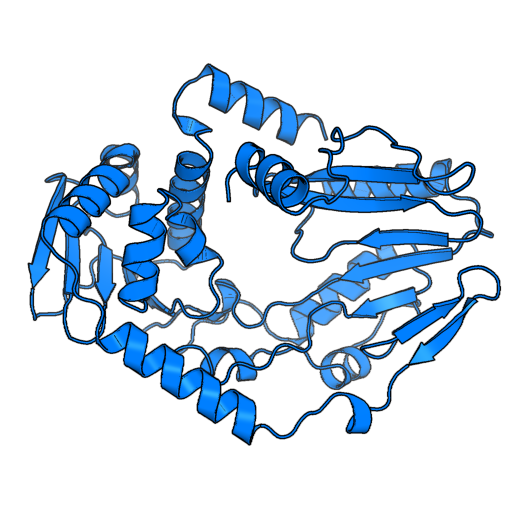 O 1
ATOM 1164 N N . SER A 1 143 ? -7.483 -1.387 -18.452 1.00 90.25 143 SER A N 1
ATOM 1165 C CA . SER A 1 143 ? -6.976 -2.629 -19.045 1.00 90.25 143 SER A CA 1
ATOM 1166 C C . SER A 1 143 ? -5.617 -3.087 -18.498 1.00 90.25 143 SER A C 1
ATOM 1168 O O . SER A 1 143 ? -5.290 -4.266 -18.559 1.00 90.25 143 SER A O 1
ATOM 1170 N N . ASP A 1 144 ? -4.819 -2.178 -17.936 1.00 88.00 144 ASP A N 1
ATOM 1171 C CA . ASP A 1 144 ? -3.523 -2.484 -17.316 1.00 88.00 144 ASP A CA 1
ATOM 1172 C C . ASP A 1 144 ? -3.605 -2.821 -15.813 1.00 88.00 144 ASP A C 1
ATOM 1174 O O . ASP A 1 144 ? -2.602 -3.204 -15.205 1.00 88.00 144 ASP A O 1
ATOM 1178 N N . SER A 1 145 ? -4.790 -2.713 -15.203 1.00 89.75 145 SER A N 1
ATOM 1179 C CA . SER A 1 145 ? -5.023 -2.973 -13.771 1.00 89.75 145 SER A CA 1
ATOM 1180 C C . SER A 1 145 ? -6.275 -3.801 -13.470 1.00 89.75 145 SER A C 1
ATOM 1182 O O . SER A 1 145 ? -6.430 -4.271 -12.343 1.00 89.75 145 SER A O 1
ATOM 1184 N N . ASP A 1 146 ? -7.156 -4.038 -14.445 1.00 91.38 146 ASP A N 1
ATOM 1185 C CA . ASP A 1 146 ? -8.391 -4.825 -14.299 1.00 91.38 146 ASP A CA 1
ATOM 1186 C C . ASP A 1 146 ? -8.132 -6.242 -13.770 1.00 91.38 146 ASP A C 1
ATOM 1188 O O . ASP A 1 146 ? -8.926 -6.792 -13.001 1.00 91.38 146 ASP A O 1
ATOM 1192 N N . TRP A 1 147 ? -6.959 -6.783 -14.090 1.00 89.00 147 TRP A N 1
ATOM 1193 C CA . TRP A 1 147 ? -6.427 -8.038 -13.599 1.00 89.00 147 TRP A CA 1
ATOM 1194 C C . TRP A 1 147 ? -6.441 -8.114 -12.072 1.00 89.00 147 TRP A C 1
ATOM 1196 O O . TRP A 1 147 ? -6.518 -9.214 -11.528 1.00 89.00 147 TRP A O 1
ATOM 1206 N N . ALA A 1 148 ? -6.341 -6.989 -11.360 1.00 89.69 148 ALA A N 1
ATOM 1207 C CA . ALA A 1 148 ? -6.347 -6.959 -9.904 1.00 89.69 148 ALA A CA 1
ATOM 1208 C C . ALA A 1 148 ? -7.716 -7.357 -9.344 1.00 89.69 148 ALA A C 1
ATOM 1210 O O . ALA A 1 148 ? -7.783 -7.990 -8.291 1.00 89.69 148 ALA A O 1
ATOM 1211 N N . ASN A 1 149 ? -8.813 -7.080 -10.057 1.00 90.75 149 ASN A N 1
ATOM 1212 C CA . ASN A 1 149 ? -10.166 -7.369 -9.578 1.00 90.75 149 ASN A CA 1
ATOM 1213 C C . ASN A 1 149 ? -10.365 -8.847 -9.209 1.00 90.75 149 ASN A C 1
ATOM 1215 O O . ASN A 1 149 ? -11.081 -9.137 -8.250 1.00 90.75 149 ASN A O 1
ATOM 1219 N N . SER A 1 150 ? -9.688 -9.785 -9.890 1.00 90.25 150 SER A N 1
ATOM 1220 C CA . SER A 1 150 ? -9.782 -11.221 -9.580 1.00 90.25 150 SER A CA 1
ATOM 1221 C C . SER A 1 150 ? -9.277 -11.572 -8.176 1.00 90.25 150 SER A C 1
ATOM 1223 O O . SER A 1 150 ? -9.701 -12.569 -7.592 1.00 90.25 150 SER A O 1
ATOM 1225 N N . PHE A 1 151 ? -8.383 -10.757 -7.611 1.00 89.38 151 PHE A N 1
ATOM 1226 C CA . PHE A 1 151 ? -7.814 -10.967 -6.278 1.00 89.38 151 PHE A CA 1
ATOM 1227 C C . PHE A 1 151 ? -8.549 -10.236 -5.169 1.00 89.38 151 PHE A C 1
ATOM 1229 O O . PHE A 1 151 ? -8.244 -10.470 -4.003 1.00 89.38 151 PHE A O 1
ATOM 1236 N N . LYS A 1 152 ? -9.516 -9.375 -5.498 1.00 90.44 152 LYS A N 1
ATOM 1237 C CA . LYS A 1 152 ? -10.299 -8.636 -4.506 1.00 90.44 152 LYS A CA 1
ATOM 1238 C C . LYS A 1 152 ? -10.870 -9.582 -3.453 1.00 90.44 152 LYS A C 1
ATOM 1240 O O . LYS A 1 152 ? -11.556 -10.545 -3.791 1.00 90.44 152 LYS A O 1
ATOM 1245 N N . VAL A 1 153 ? -10.601 -9.276 -2.187 1.00 91.75 153 VAL A N 1
ATOM 1246 C CA . VAL A 1 153 ? -11.277 -9.907 -1.054 1.00 91.75 153 VAL A CA 1
ATOM 1247 C C . VAL A 1 153 ? -12.579 -9.151 -0.827 1.00 91.75 153 VAL A C 1
ATOM 1249 O O . VAL A 1 153 ? -12.583 -7.991 -0.413 1.00 91.75 153 VAL A O 1
ATOM 1252 N N . THR A 1 154 ? -13.685 -9.800 -1.156 1.00 91.69 154 THR A N 1
ATOM 1253 C CA . THR A 1 154 ? -15.033 -9.265 -0.975 1.00 91.69 154 THR A CA 1
ATOM 1254 C C . THR A 1 154 ? -15.506 -9.433 0.469 1.00 91.69 154 THR A C 1
ATOM 1256 O O . THR A 1 154 ? -14.875 -10.115 1.280 1.00 91.69 154 THR A O 1
ATOM 1259 N N . TYR A 1 155 ? -16.633 -8.804 0.808 1.00 92.38 155 TYR A N 1
ATOM 1260 C CA . TYR A 1 155 ? -17.282 -9.075 2.090 1.00 92.38 155 TYR A CA 1
ATOM 1261 C C . TYR A 1 155 ? -17.729 -10.538 2.204 1.00 92.38 155 TYR A C 1
ATOM 1263 O O . TYR A 1 155 ? -17.584 -11.125 3.270 1.00 92.38 155 TYR A O 1
ATOM 1271 N N . ASP A 1 156 ? -18.174 -11.146 1.104 1.00 92.94 156 ASP A N 1
ATOM 1272 C CA . ASP A 1 156 ? -18.582 -12.552 1.081 1.00 92.94 156 ASP A CA 1
ATOM 1273 C C . ASP A 1 156 ? -17.392 -13.484 1.339 1.00 92.94 156 ASP A C 1
ATOM 1275 O O . ASP A 1 156 ? -17.504 -14.421 2.127 1.00 92.94 156 ASP A O 1
ATOM 1279 N N . ASP A 1 157 ? -16.218 -13.181 0.768 1.00 94.69 157 ASP A N 1
ATOM 1280 C CA . ASP A 1 157 ? -14.975 -13.910 1.059 1.00 94.69 157 ASP A CA 1
ATOM 1281 C C . ASP A 1 157 ? -14.623 -13.843 2.559 1.00 94.69 157 ASP A C 1
ATOM 1283 O O . ASP A 1 157 ? -14.236 -14.857 3.153 1.00 94.69 157 ASP A O 1
ATOM 1287 N N . LEU A 1 158 ? -14.762 -12.654 3.170 1.00 95.50 158 LEU A N 1
ATOM 1288 C CA . LEU A 1 158 ? -14.557 -12.447 4.607 1.00 95.50 158 LEU A CA 1
ATOM 1289 C C . LEU A 1 158 ? -15.563 -13.260 5.418 1.00 95.50 158 LEU A C 1
ATOM 1291 O O . LEU A 1 158 ? -15.143 -14.019 6.283 1.00 95.50 158 LEU A O 1
ATOM 1295 N N . ALA A 1 159 ? -16.858 -13.125 5.127 1.00 95.62 159 ALA A N 1
ATOM 1296 C CA . ALA A 1 159 ? -17.940 -13.770 5.862 1.00 95.62 159 ALA A CA 1
ATOM 1297 C C . ALA A 1 159 ? -17.853 -15.301 5.796 1.00 95.62 159 ALA A C 1
ATOM 1299 O O . ALA A 1 159 ? -17.960 -15.960 6.828 1.00 95.62 159 ALA A O 1
ATOM 1300 N N . ALA A 1 160 ? -17.576 -15.862 4.616 1.00 96.75 160 ALA A N 1
ATOM 1301 C CA . ALA A 1 160 ? -17.470 -17.305 4.411 1.00 96.75 160 ALA A CA 1
ATOM 1302 C C . ALA A 1 160 ? -16.302 -17.949 5.179 1.00 96.75 160 ALA A C 1
ATOM 1304 O O . ALA A 1 160 ? -16.362 -19.128 5.515 1.00 96.75 160 ALA A O 1
ATOM 1305 N N . ASN A 1 161 ? -15.239 -17.187 5.460 1.00 96.62 161 ASN A N 1
ATOM 1306 C CA . ASN A 1 161 ? -14.027 -17.684 6.119 1.00 96.62 161 ASN A CA 1
ATOM 1307 C C . ASN A 1 161 ? -13.789 -17.042 7.502 1.00 96.62 161 ASN A C 1
ATOM 1309 O O . ASN A 1 161 ? -12.697 -17.173 8.066 1.00 96.62 161 ASN A O 1
ATOM 1313 N N . TRP A 1 162 ? -14.776 -16.325 8.054 1.00 97.75 162 TRP A N 1
ATOM 1314 C CA . TRP A 1 162 ? -14.618 -15.587 9.305 1.00 97.75 162 TRP A CA 1
ATOM 1315 C C . TRP A 1 162 ? -14.604 -16.529 10.510 1.00 97.75 162 TRP A C 1
ATOM 1317 O O . TRP A 1 162 ? -15.570 -17.237 10.779 1.00 97.75 162 TRP A O 1
ATOM 1327 N N . THR A 1 163 ? -13.512 -16.512 11.273 1.00 97.69 163 THR A N 1
ATOM 1328 C CA . THR A 1 163 ? -13.326 -17.387 12.451 1.00 97.69 163 THR A CA 1
ATOM 1329 C C . THR A 1 163 ? -13.001 -16.618 13.732 1.00 97.69 163 THR A C 1
ATOM 1331 O O . THR A 1 163 ? -12.820 -17.206 14.801 1.00 97.69 163 THR A O 1
ATOM 1334 N N . ALA A 1 164 ? -12.901 -15.289 13.663 1.00 97.88 164 ALA A N 1
ATOM 1335 C CA . ALA A 1 164 ? -12.686 -14.467 14.844 1.00 97.88 164 ALA A CA 1
ATOM 1336 C C . ALA A 1 164 ? -13.987 -14.260 15.629 1.00 97.88 164 ALA A C 1
ATOM 1338 O O . ALA A 1 164 ? -15.069 -14.166 15.058 1.00 97.88 164 ALA A O 1
ATOM 1339 N N . LYS A 1 165 ? -13.861 -14.111 16.954 1.00 97.62 165 LYS A N 1
ATOM 1340 C CA . LYS A 1 165 ? -14.980 -13.717 17.828 1.00 97.62 165 LYS A CA 1
ATOM 1341 C C . LYS A 1 165 ? -15.431 -12.271 17.597 1.00 97.62 165 LYS A C 1
ATOM 1343 O O . LYS A 1 165 ? -16.552 -11.927 17.953 1.00 97.62 165 LYS A O 1
ATOM 1348 N N . ALA A 1 166 ? -14.550 -11.440 17.037 1.00 98.25 166 ALA A N 1
ATOM 1349 C CA . ALA A 1 166 ? -14.865 -10.071 16.660 1.00 98.25 166 ALA A CA 1
ATOM 1350 C C . ALA A 1 166 ? -16.056 -10.049 15.695 1.00 98.25 166 ALA A C 1
ATOM 1352 O O . ALA A 1 166 ? -16.125 -10.858 14.765 1.00 98.25 166 ALA A O 1
ATOM 1353 N N . ARG A 1 167 ? -16.963 -9.090 15.877 1.00 98.00 167 ARG A N 1
ATOM 1354 C CA . ARG A 1 167 ? -18.065 -8.853 14.950 1.00 98.00 167 ARG A CA 1
ATOM 1355 C C . ARG A 1 167 ? -17.504 -8.323 13.632 1.00 98.00 167 ARG A C 1
ATOM 1357 O O . ARG A 1 167 ? -16.935 -7.231 13.594 1.00 98.00 167 ARG A O 1
ATOM 1364 N N . LEU A 1 168 ? -17.689 -9.088 12.561 1.00 97.69 168 LEU A N 1
ATOM 1365 C CA . LEU A 1 168 ? -17.391 -8.669 11.194 1.00 97.69 168 LEU A CA 1
ATOM 1366 C C . LEU A 1 168 ? -18.453 -7.670 10.719 1.00 97.69 168 LEU A C 1
ATOM 1368 O O . LEU A 1 168 ? -19.620 -8.029 10.552 1.00 97.69 168 LEU A O 1
ATOM 1372 N N . LEU A 1 169 ? -18.057 -6.419 10.498 1.00 96.50 169 LEU A N 1
ATOM 1373 C CA . LEU A 1 169 ? -18.944 -5.377 9.985 1.00 96.50 169 LEU A CA 1
ATOM 1374 C C . LEU A 1 169 ? -18.915 -5.310 8.448 1.00 96.50 169 LEU A C 1
ATOM 1376 O O . LEU A 1 169 ? -17.849 -5.507 7.861 1.00 96.50 169 LEU A O 1
ATOM 1380 N N . PRO A 1 170 ? -20.047 -5.007 7.783 1.00 93.75 170 PRO A N 1
ATOM 1381 C CA . PRO A 1 170 ? -20.079 -4.746 6.344 1.00 93.75 170 PRO A CA 1
ATOM 1382 C C . PRO A 1 170 ? -19.204 -3.552 5.926 1.00 93.75 170 PRO A C 1
ATOM 1384 O O . PRO A 1 170 ? -18.918 -2.671 6.747 1.00 93.75 170 PRO A O 1
ATOM 1387 N N . PRO A 1 171 ? -18.805 -3.454 4.645 1.00 91.44 171 PRO A N 1
ATOM 1388 C CA . PRO A 1 171 ? -18.229 -2.229 4.101 1.00 91.44 171 PRO A CA 1
ATOM 1389 C C . PRO A 1 171 ? -19.155 -1.026 4.317 1.00 91.44 171 PRO A C 1
ATOM 1391 O O . PRO A 1 171 ? -20.370 -1.177 4.419 1.00 91.44 171 PRO A O 1
ATOM 1394 N N . TYR A 1 172 ? -18.577 0.176 4.378 1.00 91.38 172 TYR A N 1
ATOM 1395 C CA . TYR A 1 172 ? -19.324 1.422 4.617 1.00 91.38 172 TYR A CA 1
ATOM 1396 C C . TYR A 1 172 ? -20.170 1.403 5.904 1.00 91.38 172 TYR A C 1
ATOM 1398 O O . TYR A 1 172 ? -21.228 2.033 5.976 1.00 91.38 172 TYR A O 1
ATOM 1406 N N . SER A 1 173 ? -19.696 0.685 6.926 1.00 93.94 173 SER A N 1
ATOM 1407 C CA . SER A 1 173 ? -20.294 0.709 8.258 1.00 93.94 173 SER A CA 1
ATOM 1408 C C . SER A 1 173 ? -19.959 1.994 9.012 1.00 93.94 173 SER A C 1
ATOM 1410 O O . SER A 1 173 ? -18.854 2.523 8.922 1.00 93.94 173 SER A O 1
ATOM 1412 N N . THR A 1 174 ? -20.910 2.455 9.814 1.00 95.69 174 THR A N 1
ATOM 1413 C CA . THR A 1 174 ? -20.753 3.510 10.815 1.00 95.69 174 THR A CA 1
ATOM 1414 C C . THR A 1 174 ? -20.977 2.898 12.191 1.00 95.69 174 THR A C 1
ATOM 1416 O O . THR A 1 174 ? -21.909 2.117 12.376 1.00 95.69 174 THR A O 1
ATOM 1419 N N . ILE A 1 175 ? -20.124 3.245 13.154 1.00 96.19 175 ILE A N 1
ATOM 1420 C CA . ILE A 1 175 ? -20.286 2.861 14.558 1.00 96.19 175 ILE A CA 1
ATOM 1421 C C . ILE A 1 175 ? -20.439 4.146 15.358 1.00 96.19 175 ILE A C 1
ATOM 1423 O O . ILE A 1 175 ? -19.542 4.991 15.353 1.00 96.19 175 ILE A O 1
ATOM 1427 N N . ASP A 1 176 ? -21.552 4.278 16.064 1.00 96.56 176 ASP A N 1
ATOM 1428 C CA . ASP A 1 176 ? -21.687 5.300 17.089 1.00 96.56 176 ASP A CA 1
ATOM 1429 C C . ASP A 1 176 ? -20.830 4.895 18.297 1.00 96.56 176 ASP A C 1
ATOM 1431 O O . ASP A 1 176 ? -21.079 3.877 18.934 1.00 96.56 176 ASP A O 1
ATOM 1435 N N . LEU A 1 177 ? -19.776 5.650 18.609 1.00 94.94 177 LEU A N 1
ATOM 1436 C CA . LEU A 1 177 ? -18.832 5.259 19.663 1.00 94.94 177 LEU A CA 1
ATOM 1437 C C . LEU A 1 177 ? -19.392 5.436 21.085 1.00 94.94 177 LEU A C 1
ATOM 1439 O O . LEU A 1 177 ? -18.727 5.045 22.039 1.00 94.94 177 LEU A O 1
ATOM 1443 N N . GLN A 1 178 ? -20.578 6.021 21.271 1.00 92.19 178 GLN A N 1
ATOM 1444 C CA . GLN A 1 178 ? -21.206 6.140 22.590 1.00 92.19 178 GLN A CA 1
ATOM 1445 C C . GLN A 1 178 ? -22.114 4.946 22.883 1.00 92.19 178 GLN A C 1
ATOM 1447 O O . GLN A 1 178 ? -21.960 4.281 23.903 1.00 92.19 178 GLN A O 1
ATOM 1452 N N . SER A 1 179 ? -23.028 4.663 21.964 1.00 94.50 179 SER A N 1
ATOM 1453 C CA . SER A 1 179 ? -24.029 3.599 22.054 1.00 94.50 179 SER A CA 1
ATOM 1454 C C . SER A 1 179 ? -23.555 2.261 21.482 1.00 94.50 179 SER A C 1
ATOM 1456 O O . SER A 1 179 ? -24.163 1.229 21.754 1.00 94.50 179 SER A O 1
ATOM 1458 N N . LEU A 1 180 ? -22.484 2.270 20.681 1.00 94.50 180 LEU A N 1
ATOM 1459 C CA . LEU A 1 180 ? -21.959 1.129 19.919 1.00 94.50 180 LEU A CA 1
ATOM 1460 C C . LEU A 1 180 ? -22.949 0.566 18.888 1.00 94.50 180 LEU A C 1
ATOM 1462 O O . LEU A 1 180 ? -22.752 -0.530 18.352 1.00 94.50 180 LEU A O 1
ATOM 1466 N N . VAL A 1 181 ? -23.997 1.329 18.567 1.00 96.81 181 VAL A N 1
ATOM 1467 C CA . VAL A 1 181 ? -24.930 0.994 17.495 1.00 96.81 181 VAL A CA 1
ATOM 1468 C C . VAL A 1 181 ? -24.194 1.080 16.163 1.00 96.81 181 VAL A C 1
ATOM 1470 O O . VAL A 1 181 ? -23.509 2.057 15.860 1.00 96.81 181 VAL A O 1
ATOM 1473 N N . CYS A 1 182 ? -24.329 0.018 15.373 1.00 97.00 182 CYS A N 1
ATOM 1474 C CA . CYS A 1 182 ? -23.719 -0.095 14.057 1.00 97.00 182 CYS A CA 1
ATOM 1475 C C . CYS A 1 182 ? -24.796 0.064 12.981 1.00 97.00 182 CYS A C 1
ATOM 1477 O O . CYS A 1 182 ? -25.825 -0.610 13.040 1.00 97.00 182 CYS A O 1
ATOM 1479 N N . SER A 1 183 ? -24.529 0.885 11.973 1.00 96.06 183 SER A N 1
ATOM 1480 C CA . SER A 1 183 ? -25.306 0.977 10.734 1.00 96.06 183 SER A CA 1
ATOM 1481 C C . SER A 1 183 ? -24.381 0.771 9.537 1.00 96.06 183 SER A C 1
ATOM 1483 O O . SER A 1 183 ? -23.164 0.860 9.673 1.00 96.06 183 SER A O 1
ATOM 1485 N N . PHE A 1 184 ? -24.924 0.460 8.364 1.00 93.94 184 PHE A N 1
ATOM 1486 C CA . PHE A 1 184 ? -24.140 0.308 7.140 1.00 93.94 184 PHE A CA 1
ATOM 1487 C C . PHE A 1 184 ? -24.966 0.726 5.931 1.00 93.94 184 PHE A C 1
ATOM 1489 O O . PHE A 1 184 ? -26.196 0.663 5.962 1.00 93.94 184 PHE A O 1
ATOM 1496 N N . LYS A 1 185 ? -24.288 1.163 4.869 1.00 92.12 185 LYS A N 1
ATOM 1497 C CA . LYS A 1 185 ? -24.952 1.406 3.586 1.00 92.12 185 LYS A CA 1
ATOM 1498 C C . LYS A 1 185 ? -25.221 0.071 2.886 1.00 92.12 185 LYS A C 1
ATOM 1500 O O . LYS A 1 185 ? -24.315 -0.761 2.861 1.00 92.12 185 LYS A O 1
ATOM 1505 N N . PRO A 1 186 ? -26.413 -0.162 2.318 1.00 88.25 186 PRO A N 1
ATOM 1506 C CA . PRO A 1 186 ? -26.658 -1.346 1.508 1.00 88.25 186 PRO A CA 1
ATOM 1507 C C . PRO A 1 186 ? -25.860 -1.279 0.200 1.00 88.25 186 PRO A C 1
ATOM 1509 O O . PRO A 1 186 ? -25.499 -0.204 -0.278 1.00 88.25 186 PRO A O 1
ATOM 1512 N N . VAL A 1 187 ? -25.600 -2.447 -0.393 1.00 82.69 187 VAL A N 1
ATOM 1513 C CA . VAL A 1 187 ? -24.785 -2.600 -1.613 1.00 82.69 187 VAL A CA 1
ATOM 1514 C C . VAL A 1 187 ? -25.290 -1.729 -2.769 1.00 82.69 187 VAL A C 1
ATOM 1516 O O . VAL A 1 187 ? -24.488 -1.154 -3.505 1.00 82.69 187 VAL A O 1
ATOM 1519 N N . SER A 1 188 ? -26.611 -1.591 -2.897 1.00 83.94 188 SER A N 1
ATOM 1520 C CA . SER A 1 188 ? -27.274 -0.747 -3.899 1.00 83.94 188 SER A CA 1
ATOM 1521 C C . SER A 1 188 ? -26.849 0.720 -3.850 1.00 83.94 188 SER A C 1
ATOM 1523 O O . SER A 1 188 ? -26.878 1.393 -4.874 1.00 83.94 188 SER A O 1
ATOM 1525 N N . ASP A 1 189 ? -26.436 1.212 -2.681 1.00 85.38 189 ASP A N 1
ATOM 1526 C CA . ASP A 1 189 ? -26.225 2.641 -2.440 1.00 85.38 189 ASP A CA 1
ATOM 1527 C C . ASP A 1 189 ? -24.776 3.075 -2.685 1.00 85.38 189 ASP A C 1
ATOM 1529 O O . ASP A 1 189 ? -24.468 4.269 -2.648 1.00 85.38 189 ASP A O 1
ATOM 1533 N N . TYR A 1 190 ? -23.866 2.120 -2.897 1.00 80.62 190 TYR A N 1
ATOM 1534 C CA . TYR A 1 190 ? -22.450 2.398 -3.155 1.00 80.62 190 TYR A CA 1
ATOM 1535 C C . TYR A 1 190 ? -21.878 1.675 -4.380 1.00 80.62 190 TYR A C 1
ATOM 1537 O O . TYR A 1 190 ? -20.766 1.994 -4.803 1.00 80.62 190 TYR A O 1
ATOM 1545 N N . ASN A 1 191 ? -22.614 0.739 -4.985 1.00 74.31 191 ASN A N 1
ATOM 1546 C CA . ASN A 1 191 ? -22.276 0.215 -6.305 1.00 74.31 191 ASN A CA 1
ATOM 1547 C C . ASN A 1 191 ? -22.814 1.160 -7.380 1.00 74.31 191 ASN A C 1
ATOM 1549 O O . ASN A 1 191 ? -23.941 1.038 -7.851 1.00 74.31 191 ASN A O 1
ATOM 1553 N N . HIS A 1 192 ? -21.990 2.131 -7.753 1.00 73.88 192 HIS A N 1
ATOM 1554 C CA . HIS A 1 192 ? -22.281 3.035 -8.857 1.00 73.88 192 HIS A CA 1
ATOM 1555 C C . HIS A 1 192 ? -22.235 2.318 -10.217 1.00 73.88 192 HIS A C 1
ATOM 1557 O O . HIS A 1 192 ? -21.522 1.328 -10.390 1.00 73.88 192 HIS A O 1
ATOM 1563 N N . SER A 1 193 ? -22.957 2.872 -11.194 1.00 80.62 193 SER A N 1
ATOM 1564 C CA . SER A 1 193 ? -22.945 2.424 -12.592 1.00 80.62 193 SER A CA 1
ATOM 1565 C C . SER A 1 193 ? -21.514 2.456 -13.164 1.00 80.62 193 SER A C 1
ATOM 1567 O O . SER A 1 193 ? -20.854 3.500 -13.078 1.00 80.62 193 SER A O 1
ATOM 1569 N N . PRO A 1 194 ? -20.990 1.350 -13.726 1.00 87.19 194 PRO A N 1
ATOM 1570 C CA . PRO A 1 194 ? -19.588 1.260 -14.140 1.00 87.19 194 PRO A CA 1
ATOM 1571 C C . PRO A 1 194 ? -19.248 2.139 -15.354 1.00 87.19 194 PRO A C 1
ATOM 1573 O O . PRO A 1 194 ? -18.078 2.444 -15.577 1.00 87.19 194 PRO A O 1
ATOM 1576 N N . GLU A 1 195 ? -20.235 2.581 -16.135 1.00 90.25 195 GLU A N 1
ATOM 1577 C CA . GLU A 1 195 ? -20.049 3.266 -17.419 1.00 90.25 195 GLU A CA 1
ATOM 1578 C C . GLU A 1 195 ? -19.251 4.564 -17.276 1.00 90.25 195 GLU A C 1
ATOM 1580 O O . GLU A 1 195 ? -18.360 4.839 -18.084 1.00 90.25 195 GLU A O 1
ATOM 1585 N N . GLU A 1 196 ? -19.523 5.359 -16.235 1.00 87.62 196 GLU A N 1
ATOM 1586 C CA . GLU A 1 196 ? -18.792 6.606 -16.003 1.00 87.62 196 GLU A CA 1
ATOM 1587 C C . GLU A 1 196 ? -17.315 6.334 -15.684 1.00 87.62 196 GLU A C 1
ATOM 1589 O O . GLU A 1 196 ? -16.427 7.019 -16.202 1.00 87.62 196 GLU A O 1
ATOM 1594 N N . TYR A 1 197 ? -17.045 5.315 -14.864 1.00 89.75 197 TYR A N 1
ATOM 1595 C CA . TYR A 1 197 ? -15.688 4.939 -14.474 1.00 89.75 197 TYR A CA 1
ATOM 1596 C C . TYR A 1 197 ? -14.911 4.324 -15.632 1.00 89.75 197 TYR A C 1
ATOM 1598 O O . TYR A 1 197 ? -13.749 4.673 -15.821 1.00 89.75 197 TYR A O 1
ATOM 1606 N N . ILE A 1 198 ? -15.552 3.487 -16.451 1.00 92.62 198 ILE A N 1
ATOM 1607 C CA . ILE A 1 198 ? -14.960 2.934 -17.675 1.00 92.62 198 ILE A CA 1
ATOM 1608 C C . ILE A 1 198 ? -14.619 4.064 -18.649 1.00 92.62 198 ILE A C 1
ATOM 1610 O O . ILE A 1 198 ? -13.517 4.100 -19.195 1.00 92.62 198 ILE A O 1
ATOM 1614 N N . ARG A 1 199 ? -15.528 5.031 -18.843 1.00 93.00 199 ARG A N 1
ATOM 1615 C CA . ARG A 1 199 ? -15.264 6.199 -19.694 1.00 93.00 199 ARG A CA 1
ATOM 1616 C C . ARG A 1 199 ? -14.072 7.004 -19.177 1.00 93.00 199 ARG A C 1
ATOM 1618 O O . ARG A 1 199 ? -13.192 7.343 -19.961 1.00 93.00 199 ARG A O 1
ATOM 1625 N N . LYS A 1 200 ? -14.023 7.287 -17.869 1.00 91.56 200 LYS A N 1
ATOM 1626 C CA . LYS A 1 200 ? -12.887 7.976 -17.233 1.00 91.56 200 LYS A CA 1
ATOM 1627 C C . LYS A 1 200 ? -11.584 7.189 -17.404 1.00 91.56 200 LYS A C 1
A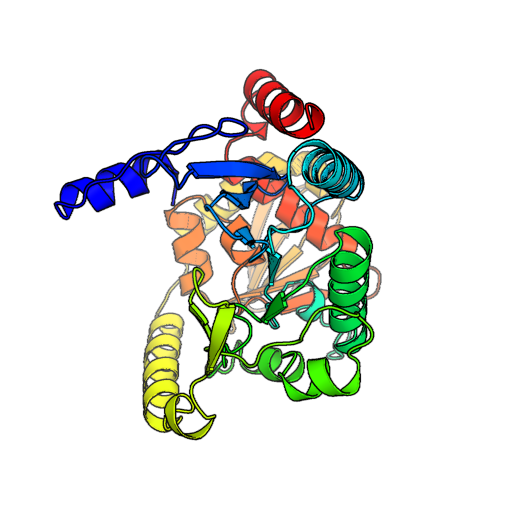TOM 1629 O O . LYS A 1 200 ? -10.583 7.782 -17.789 1.00 91.56 200 LYS A O 1
ATOM 1634 N N . ALA A 1 201 ? -11.601 5.876 -17.170 1.00 91.94 201 ALA A N 1
ATOM 1635 C CA . ALA A 1 201 ? -10.437 5.006 -17.319 1.00 91.94 201 ALA A CA 1
ATOM 1636 C C . ALA A 1 201 ? -9.855 5.079 -18.736 1.00 91.94 201 ALA A C 1
ATOM 1638 O O . ALA A 1 201 ? -8.666 5.347 -18.876 1.00 91.94 201 ALA A O 1
ATOM 1639 N N . ARG A 1 202 ? -10.701 4.974 -19.770 1.00 92.62 202 ARG A N 1
ATOM 1640 C CA . ARG A 1 202 ? -10.277 5.086 -21.175 1.00 92.62 202 ARG A CA 1
ATOM 1641 C C . ARG A 1 202 ? -9.610 6.423 -21.489 1.00 92.62 202 ARG A C 1
ATOM 1643 O O . ARG A 1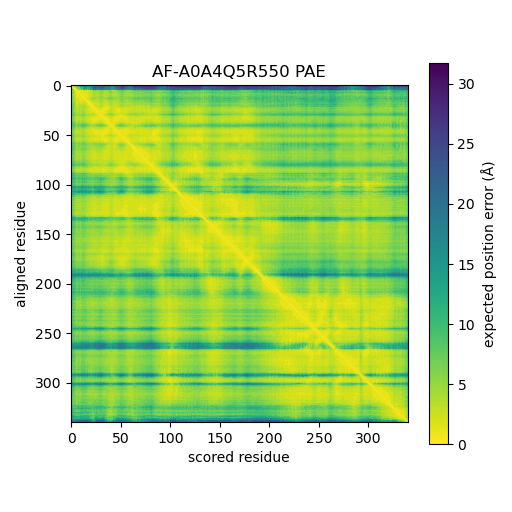 202 ? -8.580 6.444 -22.146 1.00 92.62 202 ARG A O 1
ATOM 1650 N N . VAL A 1 203 ? -10.162 7.537 -20.997 1.00 91.75 203 VAL A N 1
ATOM 1651 C CA . VAL A 1 203 ? -9.558 8.868 -21.203 1.00 91.75 203 VAL A CA 1
ATOM 1652 C C . VAL A 1 203 ? -8.144 8.929 -20.616 1.00 91.75 203 VAL A C 1
ATOM 1654 O O . VAL A 1 203 ? -7.237 9.452 -21.261 1.00 91.75 203 VAL A O 1
ATOM 1657 N N . TYR A 1 204 ? -7.936 8.377 -19.418 1.00 89.00 204 TYR A N 1
ATOM 1658 C CA . TYR A 1 204 ? -6.603 8.322 -18.814 1.00 89.00 204 TYR A CA 1
ATOM 1659 C C . TYR A 1 204 ? -5.654 7.376 -19.559 1.00 89.00 204 TYR A C 1
ATOM 1661 O O . TYR A 1 204 ? -4.484 7.704 -19.709 1.00 89.00 204 TYR A O 1
ATOM 1669 N N . GLU A 1 205 ? -6.136 6.236 -20.052 1.00 90.19 205 GLU A N 1
ATOM 1670 C CA . GLU A 1 205 ? -5.316 5.313 -20.846 1.00 90.19 205 GLU A CA 1
ATOM 1671 C C . GLU A 1 205 ? -4.860 5.928 -22.172 1.00 90.19 205 GLU A C 1
ATOM 1673 O O . GLU A 1 205 ? -3.702 5.762 -22.549 1.00 90.19 205 GLU A O 1
ATOM 1678 N N . GLU A 1 206 ? -5.734 6.657 -22.871 1.00 89.50 206 GLU A N 1
ATOM 1679 C CA . GLU A 1 206 ? -5.351 7.362 -24.100 1.00 89.50 206 GLU A CA 1
ATOM 1680 C C . GLU A 1 206 ? -4.311 8.449 -23.815 1.00 89.50 206 GLU A C 1
ATOM 1682 O O . GLU A 1 206 ? -3.283 8.507 -24.489 1.00 89.50 206 GLU A O 1
ATOM 1687 N N . LYS A 1 207 ? -4.493 9.225 -22.739 1.00 87.50 207 LYS A N 1
ATOM 1688 C CA . LYS A 1 207 ? -3.490 10.204 -22.301 1.00 87.50 207 LYS A CA 1
ATOM 1689 C C . LYS A 1 207 ? -2.138 9.548 -21.991 1.00 87.50 207 LYS A C 1
ATOM 1691 O O . LYS A 1 207 ? -1.092 10.085 -22.345 1.00 87.50 207 LYS A O 1
ATOM 1696 N N . ASP A 1 208 ? -2.137 8.371 -21.368 1.00 86.81 208 ASP A N 1
ATOM 1697 C CA . ASP A 1 208 ? -0.897 7.650 -21.062 1.00 86.81 208 ASP A CA 1
ATOM 1698 C C . ASP A 1 208 ? -0.196 7.113 -22.320 1.00 86.81 208 ASP A C 1
ATOM 1700 O O . ASP A 1 208 ? 1.034 7.000 -22.338 1.00 86.81 208 ASP A O 1
ATOM 1704 N N . LYS A 1 209 ? -0.950 6.797 -23.383 1.00 84.38 209 LYS A N 1
ATOM 1705 C CA . LYS A 1 209 ? -0.398 6.380 -24.684 1.00 84.38 209 LYS A CA 1
ATOM 1706 C C . LYS A 1 209 ? 0.265 7.531 -25.438 1.00 84.38 209 LYS A C 1
ATOM 1708 O O . LYS A 1 209 ? 1.181 7.262 -26.216 1.00 84.38 209 LYS A O 1
ATOM 1713 N N . GLU A 1 210 ? -0.160 8.770 -25.208 1.00 89.38 210 GLU A N 1
ATOM 1714 C CA . GLU A 1 210 ? 0.452 9.975 -25.787 1.00 89.38 210 GLU A CA 1
ATOM 1715 C C . GLU A 1 210 ? 1.803 10.319 -25.143 1.00 89.38 210 GLU A C 1
ATOM 1717 O O . GLU A 1 210 ? 2.610 11.037 -25.736 1.00 89.38 210 GLU A O 1
ATOM 1722 N N . ALA A 1 211 ? 2.093 9.792 -23.948 1.00 91.06 211 ALA A N 1
ATOM 1723 C CA . ALA A 1 211 ? 3.364 10.034 -23.279 1.00 91.06 211 ALA A CA 1
ATOM 1724 C C . ALA A 1 211 ? 4.544 9.466 -24.091 1.00 91.06 211 ALA A C 1
ATOM 1726 O O . ALA A 1 211 ? 4.562 8.294 -24.486 1.00 91.06 211 ALA A O 1
ATOM 1727 N N . VAL A 1 212 ? 5.567 10.299 -24.294 1.00 91.88 212 VAL A N 1
ATOM 1728 C CA . VAL A 1 212 ? 6.816 9.944 -24.980 1.00 91.88 212 VAL A CA 1
ATOM 1729 C C . VAL A 1 212 ? 7.967 10.010 -23.982 1.00 91.88 212 VAL A C 1
ATOM 1731 O O . VAL A 1 212 ? 8.154 11.029 -23.318 1.00 91.88 212 VAL A O 1
ATOM 1734 N N . ILE A 1 213 ? 8.739 8.925 -23.896 1.00 93.06 213 ILE A N 1
ATOM 1735 C CA . ILE A 1 213 ? 9.987 8.874 -23.128 1.00 93.06 213 ILE A CA 1
ATOM 1736 C C . ILE A 1 213 ? 11.099 9.460 -23.995 1.00 93.06 213 ILE A C 1
ATOM 1738 O O . ILE A 1 213 ? 11.371 8.935 -25.074 1.00 93.06 213 ILE A O 1
ATOM 1742 N N . ASN A 1 214 ? 11.724 10.540 -23.530 1.00 94.25 214 ASN A N 1
ATOM 1743 C CA . ASN A 1 214 ? 12.831 11.200 -24.226 1.00 94.25 214 ASN A CA 1
ATOM 1744 C C . ASN A 1 214 ? 14.187 10.913 -23.550 1.00 94.25 214 ASN A C 1
ATOM 1746 O O . ASN A 1 214 ? 14.258 10.293 -22.487 1.00 94.25 214 ASN A O 1
ATOM 1750 N N . ASP A 1 215 ? 15.275 11.417 -24.136 1.00 95.62 215 ASP A N 1
ATOM 1751 C CA . ASP A 1 215 ? 16.637 11.213 -23.623 1.00 95.62 215 ASP A CA 1
ATOM 1752 C C . ASP A 1 215 ? 16.852 11.754 -22.200 1.00 95.62 215 ASP A C 1
ATOM 1754 O O . ASP A 1 215 ? 17.636 11.193 -21.431 1.00 95.62 215 ASP A O 1
ATOM 1758 N N . THR A 1 216 ? 16.133 12.811 -21.808 1.00 96.56 216 THR A N 1
ATOM 1759 C CA . THR A 1 216 ? 16.194 13.345 -20.437 1.00 96.56 216 THR A CA 1
ATOM 1760 C C . THR A 1 216 ? 15.598 12.353 -19.443 1.00 96.56 216 THR A C 1
ATOM 1762 O O . THR A 1 216 ? 16.170 12.136 -18.373 1.00 96.56 216 THR A O 1
ATOM 1765 N N . ASP A 1 217 ? 14.482 11.714 -19.793 1.00 96.12 217 ASP A N 1
ATOM 1766 C CA . ASP A 1 217 ? 13.849 10.687 -18.963 1.00 96.12 217 ASP A CA 1
ATOM 1767 C C . ASP A 1 217 ? 14.747 9.446 -18.848 1.00 96.12 217 ASP A C 1
ATOM 1769 O O . ASP A 1 217 ? 14.952 8.923 -17.750 1.00 96.12 217 ASP A O 1
ATOM 1773 N N . LEU A 1 218 ? 15.365 9.015 -19.955 1.00 96.81 218 LEU A N 1
ATOM 1774 C CA . LEU A 1 218 ? 16.331 7.911 -19.953 1.00 96.81 218 LEU A CA 1
ATOM 1775 C C . LEU A 1 218 ? 17.546 8.218 -19.072 1.00 96.81 218 LEU A C 1
ATOM 1777 O O . LEU A 1 218 ? 17.993 7.358 -18.311 1.00 96.81 218 LEU A O 1
ATOM 1781 N N . GLU A 1 219 ? 18.064 9.443 -19.123 1.00 97.19 219 GLU A N 1
ATOM 1782 C CA . GLU A 1 219 ? 19.186 9.859 -18.286 1.00 97.19 219 GLU A CA 1
ATOM 1783 C C . GLU A 1 219 ? 18.800 9.931 -16.800 1.00 97.19 219 GLU A C 1
ATOM 1785 O O . GLU A 1 219 ? 19.576 9.498 -15.940 1.00 97.19 219 GLU A O 1
ATOM 1790 N N . LYS A 1 220 ? 17.587 10.402 -16.475 1.00 97.31 220 LYS A N 1
ATOM 1791 C CA . LYS A 1 220 ? 17.041 10.356 -15.107 1.00 97.31 220 LYS A CA 1
ATOM 1792 C C . LYS A 1 220 ? 16.925 8.918 -14.608 1.00 97.31 220 LYS A C 1
ATOM 1794 O O . LYS A 1 220 ? 17.419 8.612 -13.521 1.00 97.31 220 LYS A O 1
ATOM 1799 N N . LEU A 1 221 ? 16.355 8.021 -15.413 1.00 97.38 221 LEU A N 1
ATOM 1800 C CA . LEU A 1 221 ? 16.233 6.602 -15.080 1.00 97.38 221 LEU A CA 1
ATOM 1801 C C . LEU A 1 221 ? 17.608 5.959 -14.873 1.00 97.38 221 LEU A C 1
ATOM 1803 O O . LEU A 1 221 ? 17.823 5.249 -13.890 1.00 97.38 221 LEU A O 1
ATOM 1807 N N . ARG A 1 222 ? 18.577 6.258 -15.746 1.00 97.62 222 ARG A N 1
ATOM 1808 C CA . ARG A 1 222 ? 19.952 5.758 -15.637 1.00 97.62 222 ARG A CA 1
ATOM 1809 C C . ARG A 1 222 ? 20.599 6.222 -14.339 1.00 97.62 222 ARG A C 1
ATOM 1811 O O . ARG A 1 222 ? 21.153 5.404 -13.605 1.00 97.62 222 ARG A O 1
ATOM 1818 N N . LYS A 1 223 ? 20.507 7.519 -14.025 1.00 96.38 223 LYS A N 1
ATOM 1819 C CA . LYS A 1 223 ? 20.998 8.084 -12.759 1.00 96.38 223 LYS A CA 1
ATOM 1820 C C . LYS A 1 223 ? 20.331 7.418 -11.558 1.00 96.38 223 LYS A C 1
ATOM 1822 O O . LYS A 1 223 ? 21.039 7.068 -10.615 1.00 96.38 223 LYS A O 1
ATOM 1827 N N . LYS A 1 224 ? 19.011 7.195 -11.608 1.00 95.81 224 LYS A N 1
ATOM 1828 C CA . LYS A 1 224 ? 18.257 6.523 -10.543 1.00 95.81 224 LYS A CA 1
ATOM 1829 C C . LYS A 1 224 ? 18.791 5.117 -10.285 1.00 95.81 224 LYS A C 1
ATOM 1831 O O . LYS A 1 224 ? 19.171 4.823 -9.155 1.00 95.81 224 LYS A O 1
ATOM 1836 N N . MET A 1 225 ? 18.884 4.288 -11.326 1.00 96.56 225 MET A N 1
ATOM 1837 C CA . MET A 1 225 ? 19.343 2.898 -11.213 1.00 96.56 225 MET A CA 1
ATOM 1838 C C . MET A 1 225 ? 20.818 2.797 -10.800 1.00 96.56 225 MET A C 1
ATOM 1840 O O . MET A 1 225 ? 21.206 1.892 -10.058 1.00 96.56 225 MET A O 1
ATOM 1844 N N . ASN A 1 226 ? 21.650 3.751 -11.228 1.00 95.75 226 ASN A N 1
ATOM 1845 C CA . ASN A 1 226 ? 23.081 3.738 -10.940 1.00 95.75 226 ASN A CA 1
ATOM 1846 C C . ASN A 1 226 ? 23.424 3.948 -9.463 1.00 95.75 226 ASN A C 1
ATOM 1848 O O . ASN A 1 226 ? 24.476 3.459 -9.037 1.00 95.75 226 ASN A O 1
ATOM 1852 N N . ARG A 1 227 ? 22.551 4.599 -8.676 1.00 93.31 227 ARG A N 1
ATOM 1853 C CA . ARG A 1 227 ? 22.776 4.793 -7.230 1.00 93.31 227 ARG A CA 1
ATOM 1854 C C . ARG A 1 227 ? 22.912 3.455 -6.486 1.00 93.31 227 ARG A C 1
ATOM 1856 O O . ARG A 1 227 ? 23.711 3.355 -5.566 1.00 93.31 227 ARG A O 1
ATOM 1863 N N . ASN A 1 228 ? 22.225 2.410 -6.956 1.00 92.94 228 ASN A N 1
ATOM 1864 C CA . ASN A 1 228 ? 22.270 1.051 -6.404 1.00 92.94 228 ASN A CA 1
ATOM 1865 C C . ASN A 1 228 ? 22.989 0.041 -7.325 1.00 92.94 228 ASN A C 1
ATOM 1867 O O . ASN A 1 228 ? 22.862 -1.171 -7.148 1.00 92.94 228 ASN A O 1
ATOM 1871 N N . SER A 1 229 ? 23.772 0.512 -8.306 1.00 94.06 229 SER A N 1
ATOM 1872 C CA . SER A 1 229 ? 24.383 -0.347 -9.338 1.00 94.06 229 SER A CA 1
ATOM 1873 C C . SER A 1 229 ? 25.210 -1.507 -8.779 1.00 94.06 229 SER A C 1
ATOM 1875 O O . SER A 1 229 ? 25.096 -2.615 -9.291 1.00 94.06 229 SER A O 1
ATOM 1877 N N . ALA A 1 230 ? 25.985 -1.294 -7.712 1.00 93.94 230 ALA A N 1
ATOM 1878 C CA . ALA A 1 230 ? 26.789 -2.351 -7.092 1.00 93.94 230 ALA A CA 1
ATOM 1879 C C . ALA A 1 230 ? 25.925 -3.491 -6.520 1.00 93.94 230 ALA A C 1
ATOM 1881 O O . ALA A 1 230 ? 26.202 -4.664 -6.770 1.00 93.94 230 ALA A O 1
ATOM 1882 N N . LEU A 1 231 ? 24.839 -3.153 -5.814 1.00 94.50 231 LEU A N 1
ATOM 1883 C CA . LEU A 1 231 ? 23.878 -4.139 -5.313 1.00 94.50 231 LEU A CA 1
ATOM 1884 C C . LEU A 1 231 ? 23.141 -4.816 -6.470 1.00 94.50 231 LEU A C 1
ATOM 1886 O O . LEU A 1 231 ? 22.958 -6.030 -6.463 1.00 94.50 231 LEU A O 1
ATOM 1890 N N . PHE A 1 232 ? 22.777 -4.062 -7.507 1.00 96.00 232 PHE A N 1
ATOM 1891 C CA . PHE A 1 232 ? 22.140 -4.628 -8.692 1.00 96.00 232 PHE A CA 1
ATOM 1892 C C . PHE A 1 232 ? 23.063 -5.564 -9.482 1.00 96.00 232 PHE A C 1
ATOM 1894 O O . PHE A 1 232 ? 22.565 -6.549 -10.015 1.00 96.00 232 PHE A O 1
ATOM 1901 N N . CYS A 1 233 ? 24.384 -5.349 -9.514 1.00 96.38 233 CYS A N 1
ATOM 1902 C CA . CYS A 1 233 ? 25.325 -6.317 -10.095 1.00 96.38 233 CYS A CA 1
ATOM 1903 C C . CYS A 1 233 ? 25.274 -7.664 -9.364 1.00 96.38 233 CYS A C 1
ATOM 1905 O O . CYS A 1 233 ? 25.335 -8.710 -10.004 1.00 96.38 233 CYS A O 1
ATOM 1907 N N . MET A 1 234 ? 25.146 -7.639 -8.034 1.00 95.25 234 MET A N 1
ATOM 1908 C CA . MET A 1 234 ? 25.087 -8.843 -7.203 1.00 95.25 234 MET A CA 1
ATOM 1909 C C . MET A 1 234 ? 23.732 -9.553 -7.314 1.00 95.25 234 MET A C 1
ATOM 1911 O O . MET A 1 234 ? 23.676 -10.767 -7.487 1.00 95.25 234 MET A O 1
ATOM 1915 N N . LEU A 1 235 ? 22.637 -8.797 -7.215 1.00 94.88 235 LEU A N 1
ATOM 1916 C CA . LEU A 1 235 ? 21.278 -9.342 -7.151 1.00 94.88 235 LEU A CA 1
ATOM 1917 C C . LEU A 1 235 ? 20.702 -9.668 -8.538 1.00 94.88 235 LEU A C 1
ATOM 1919 O O . LEU A 1 235 ? 19.930 -10.616 -8.681 1.00 94.88 235 LEU A O 1
ATOM 1923 N N . PHE A 1 236 ? 21.075 -8.887 -9.555 1.00 95.75 236 PHE A N 1
ATOM 1924 C CA . PHE A 1 236 ? 20.534 -8.953 -10.914 1.00 95.75 236 PHE A CA 1
ATOM 1925 C C . PHE A 1 236 ? 21.643 -8.852 -11.976 1.00 95.75 236 PHE A C 1
ATOM 1927 O O . PHE A 1 236 ? 21.590 -7.969 -12.835 1.00 95.75 236 PHE A O 1
ATOM 1934 N N . PRO A 1 237 ? 22.647 -9.749 -11.988 1.00 94.88 237 PRO A N 1
ATOM 1935 C CA . PRO A 1 237 ? 23.787 -9.655 -12.905 1.00 94.88 237 PRO A CA 1
ATOM 1936 C C . PRO A 1 237 ? 23.398 -9.640 -14.392 1.00 94.88 237 PRO A C 1
ATOM 1938 O O . PRO A 1 237 ? 24.141 -9.096 -15.205 1.00 94.88 237 PRO A O 1
ATOM 1941 N N . LYS A 1 238 ? 22.237 -10.202 -14.766 1.00 94.75 238 LYS A N 1
ATOM 1942 C CA . LYS A 1 238 ? 21.693 -10.153 -16.141 1.00 94.75 238 LYS A CA 1
ATOM 1943 C C . LYS A 1 238 ? 20.823 -8.919 -16.423 1.00 94.75 238 LYS A C 1
ATOM 1945 O O . LYS A 1 238 ? 20.100 -8.913 -17.414 1.00 94.75 238 LYS A O 1
ATOM 1950 N N . GLY A 1 239 ? 20.829 -7.926 -15.538 1.00 95.50 239 GLY A N 1
ATOM 1951 C CA . GLY A 1 239 ? 19.990 -6.738 -15.639 1.00 95.50 239 GLY A CA 1
ATOM 1952 C C . GLY A 1 239 ? 18.497 -7.015 -15.488 1.00 95.50 239 GLY A C 1
ATOM 1953 O O . GLY A 1 239 ? 18.071 -8.099 -15.082 1.00 95.50 239 GLY A O 1
ATOM 1954 N N . PHE A 1 240 ? 17.703 -6.005 -15.813 1.00 96.44 240 PHE A N 1
ATOM 1955 C CA . PHE A 1 240 ? 16.240 -6.033 -15.809 1.00 96.44 240 PHE A CA 1
ATOM 1956 C C . PHE A 1 240 ? 15.713 -5.004 -16.810 1.00 96.44 240 PHE A C 1
ATOM 1958 O O . PHE A 1 240 ? 16.475 -4.186 -17.335 1.00 96.44 240 PHE A O 1
ATOM 1965 N N . SER A 1 241 ? 14.421 -5.074 -17.113 1.00 96.44 241 SER A N 1
ATOM 1966 C CA . SER A 1 241 ? 13.811 -4.248 -18.157 1.00 96.44 241 SER A CA 1
ATOM 1967 C C . SER A 1 241 ? 12.502 -3.592 -17.741 1.00 96.44 241 SER A C 1
ATOM 1969 O O . SER A 1 241 ? 11.873 -3.981 -16.760 1.00 96.44 241 SER A O 1
ATOM 1971 N N . PHE A 1 242 ? 12.097 -2.607 -18.532 1.00 95.88 242 PHE A N 1
ATOM 1972 C CA . PHE A 1 242 ? 10.820 -1.917 -18.462 1.00 95.88 242 PHE A CA 1
ATOM 1973 C C . PHE A 1 242 ? 10.123 -2.084 -19.813 1.00 95.88 242 PHE A C 1
ATOM 1975 O O . PHE A 1 242 ? 10.715 -1.797 -20.855 1.00 95.88 242 PHE A O 1
ATOM 1982 N N . ASP A 1 243 ? 8.898 -2.590 -19.785 1.00 94.50 243 ASP A N 1
ATOM 1983 C CA . ASP A 1 243 ? 8.017 -2.759 -20.936 1.00 94.50 243 ASP A CA 1
ATOM 1984 C C . ASP A 1 243 ? 6.977 -1.642 -20.899 1.00 94.50 243 ASP A C 1
ATOM 1986 O O . ASP A 1 243 ? 6.168 -1.556 -19.974 1.00 94.50 243 ASP A O 1
ATOM 1990 N N . LEU A 1 244 ? 7.058 -0.763 -21.895 1.00 92.19 244 LEU A N 1
ATOM 1991 C CA . LEU A 1 244 ? 6.223 0.425 -22.032 1.00 92.19 244 LEU A CA 1
ATOM 1992 C C . LEU A 1 244 ? 5.219 0.279 -23.191 1.00 92.19 244 LEU A C 1
ATOM 1994 O O . LEU A 1 244 ? 4.787 1.270 -23.798 1.00 92.19 244 LEU A O 1
ATOM 1998 N N . GLY A 1 245 ? 4.906 -0.969 -23.558 1.00 87.94 245 GLY A N 1
ATOM 1999 C CA . GLY A 1 245 ? 4.023 -1.346 -24.658 1.00 87.94 245 GLY A CA 1
ATOM 2000 C C . GLY A 1 245 ? 4.741 -1.405 -26.006 1.00 87.94 245 GLY A C 1
ATOM 2001 O O . GLY A 1 245 ? 4.964 -2.481 -26.547 1.00 87.94 245 GLY A O 1
ATOM 2002 N N . ASN A 1 246 ? 5.112 -0.250 -26.566 1.00 85.31 246 ASN A N 1
ATOM 2003 C CA . ASN A 1 246 ? 5.767 -0.149 -27.885 1.00 85.31 246 ASN A CA 1
ATOM 2004 C C . ASN A 1 246 ? 7.285 0.090 -27.805 1.00 85.31 246 ASN A C 1
ATOM 2006 O O . ASN A 1 246 ? 7.946 0.228 -28.831 1.00 85.31 246 ASN A O 1
ATOM 2010 N N . SER A 1 247 ? 7.831 0.185 -26.595 1.00 89.00 247 SER A N 1
ATOM 2011 C CA . SER A 1 247 ? 9.240 0.462 -26.344 1.00 89.00 247 SER A CA 1
ATOM 2012 C C . SER A 1 247 ? 9.703 -0.347 -25.145 1.00 89.00 247 SER A C 1
ATOM 2014 O O . SER A 1 247 ? 9.025 -0.383 -24.116 1.00 89.00 247 SER A O 1
ATOM 2016 N N . PHE A 1 248 ? 10.894 -0.931 -25.254 1.00 93.88 248 PHE A N 1
ATOM 2017 C CA . PHE A 1 248 ? 11.551 -1.623 -24.156 1.00 93.88 248 PHE A CA 1
ATOM 2018 C C . PHE A 1 248 ? 12.786 -0.856 -23.722 1.00 93.88 248 PHE A C 1
ATOM 2020 O O . PHE A 1 248 ? 13.571 -0.380 -24.541 1.00 93.88 248 PHE A O 1
ATOM 2027 N N . ILE A 1 249 ? 12.972 -0.769 -22.412 1.00 96.50 249 ILE A N 1
ATOM 2028 C CA . ILE A 1 249 ? 14.155 -0.175 -21.803 1.00 96.50 249 ILE A CA 1
ATOM 2029 C C . ILE A 1 249 ? 14.850 -1.268 -21.007 1.00 96.50 249 ILE A C 1
ATOM 2031 O O . ILE A 1 249 ? 14.251 -1.867 -20.122 1.00 96.50 249 ILE A O 1
ATOM 2035 N N . TYR A 1 250 ? 16.115 -1.536 -21.301 1.00 97.12 250 TYR A N 1
ATOM 2036 C CA . TYR A 1 250 ? 16.928 -2.509 -20.582 1.00 97.12 250 TYR A CA 1
ATOM 2037 C C . TYR A 1 250 ? 18.037 -1.805 -19.804 1.00 97.12 250 TYR A C 1
ATOM 2039 O O . TYR A 1 250 ? 18.766 -0.987 -20.365 1.00 97.12 250 TYR A O 1
ATOM 2047 N N . TYR A 1 251 ? 18.193 -2.148 -18.527 1.00 97.56 251 TYR A N 1
ATOM 2048 C CA . TYR A 1 251 ? 19.278 -1.659 -17.684 1.00 97.56 251 TYR A CA 1
ATOM 2049 C C . TYR A 1 251 ? 20.298 -2.767 -17.416 1.00 97.56 251 TYR A C 1
ATOM 2051 O O . TYR A 1 251 ? 19.957 -3.841 -16.918 1.00 97.56 251 TYR A O 1
ATOM 2059 N N . ASN A 1 252 ? 21.570 -2.481 -17.706 1.00 96.69 252 ASN A N 1
ATOM 2060 C CA . ASN A 1 252 ? 22.688 -3.366 -17.397 1.00 96.69 252 ASN A CA 1
ATOM 2061 C C . ASN A 1 252 ? 23.492 -2.807 -16.208 1.00 96.69 252 ASN A C 1
ATOM 2063 O O . ASN A 1 252 ? 24.188 -1.801 -16.387 1.00 96.69 252 ASN A O 1
ATOM 2067 N N . PRO A 1 253 ? 23.478 -3.465 -15.033 1.00 96.62 253 PRO A N 1
ATOM 2068 C CA . PRO A 1 253 ? 24.139 -2.943 -13.841 1.00 96.62 253 PRO A CA 1
ATOM 2069 C C . PRO A 1 253 ? 25.668 -2.918 -13.953 1.00 96.62 253 PRO A C 1
ATOM 2071 O O . PRO A 1 253 ? 26.290 -2.000 -13.422 1.00 96.62 253 PRO A O 1
ATOM 2074 N N . TRP A 1 254 ? 26.276 -3.847 -14.706 1.00 95.81 254 TRP A N 1
ATOM 2075 C CA . TRP A 1 254 ? 27.730 -3.899 -14.908 1.00 95.81 254 TRP A CA 1
ATOM 2076 C C . TRP A 1 254 ? 28.241 -2.707 -15.705 1.00 95.81 254 TRP A C 1
ATOM 2078 O O . TRP A 1 254 ? 29.225 -2.072 -15.340 1.00 95.81 254 TRP A O 1
ATOM 2088 N N . THR A 1 255 ? 27.552 -2.392 -16.802 1.00 96.56 255 THR A N 1
ATOM 2089 C CA . THR A 1 255 ? 27.945 -1.279 -17.682 1.00 96.56 255 THR A CA 1
ATOM 2090 C C . THR A 1 255 ? 27.345 0.057 -17.258 1.00 96.56 255 THR A C 1
ATOM 2092 O O . THR A 1 255 ? 27.767 1.089 -17.774 1.00 96.56 255 THR A O 1
ATOM 2095 N N . ARG A 1 256 ? 26.363 0.054 -16.340 1.00 97.19 256 ARG A N 1
ATOM 2096 C CA . ARG A 1 256 ? 25.618 1.243 -15.885 1.00 97.19 256 ARG A CA 1
ATOM 2097 C C . ARG A 1 256 ? 24.913 1.997 -17.021 1.00 97.19 256 ARG A C 1
ATOM 2099 O O . ARG A 1 256 ? 24.717 3.217 -16.953 1.00 97.19 256 ARG A O 1
ATOM 2106 N N . LYS A 1 257 ? 24.568 1.263 -18.085 1.00 95.94 257 LYS A N 1
ATOM 2107 C CA . LYS A 1 257 ? 23.930 1.772 -19.303 1.00 95.94 257 LYS A CA 1
ATOM 2108 C C . LYS A 1 257 ? 22.471 1.347 -19.371 1.00 95.94 257 LYS A C 1
ATOM 2110 O O . LYS A 1 257 ? 22.108 0.243 -18.958 1.00 95.94 257 LYS A O 1
ATOM 2115 N N . ILE A 1 258 ? 21.676 2.236 -19.953 1.00 95.94 258 ILE A N 1
ATOM 2116 C CA . ILE A 1 258 ? 20.326 1.957 -20.416 1.00 95.94 258 ILE A CA 1
ATOM 2117 C C . ILE A 1 258 ? 20.370 1.770 -21.929 1.00 95.94 258 ILE A C 1
ATOM 2119 O O . ILE A 1 258 ? 21.049 2.517 -22.628 1.00 95.94 258 ILE A O 1
ATOM 2123 N N . ILE A 1 259 ? 19.669 0.751 -22.413 1.00 92.88 259 ILE A N 1
ATOM 2124 C CA . ILE A 1 259 ? 19.510 0.455 -23.832 1.00 92.88 259 ILE A CA 1
ATOM 2125 C C . ILE A 1 259 ? 18.017 0.472 -24.123 1.00 92.88 259 ILE A C 1
ATOM 2127 O O . ILE A 1 259 ? 17.280 -0.354 -23.585 1.00 92.88 259 ILE A O 1
ATOM 2131 N N . GLN A 1 260 ? 17.580 1.399 -24.968 1.00 90.94 260 GLN A N 1
ATOM 2132 C CA . GLN A 1 260 ? 16.233 1.374 -25.521 1.00 90.94 260 GLN A CA 1
ATOM 2133 C C . GLN A 1 260 ? 16.235 0.518 -26.788 1.00 90.94 260 GLN A C 1
ATOM 2135 O O . GLN A 1 260 ? 17.140 0.622 -27.616 1.00 90.94 260 GLN A O 1
ATOM 2140 N N . SER A 1 261 ? 15.263 -0.377 -26.922 1.00 81.12 261 SER A N 1
ATOM 2141 C CA . SER A 1 261 ? 15.156 -1.278 -28.068 1.00 81.12 261 SER A CA 1
ATOM 2142 C C . SER A 1 261 ? 13.690 -1.609 -28.352 1.00 81.12 261 SER A C 1
ATOM 2144 O O . SER A 1 261 ? 12.890 -1.658 -27.415 1.00 81.12 261 SER A O 1
ATOM 2146 N N . PRO A 1 262 ? 13.318 -1.865 -29.618 1.00 75.00 262 PRO A N 1
ATOM 2147 C CA . PRO A 1 262 ? 12.026 -2.466 -29.936 1.00 75.00 262 PRO A CA 1
ATOM 2148 C C . PRO A 1 262 ? 11.957 -3.948 -29.527 1.00 75.00 262 PRO A C 1
ATOM 2150 O O . PRO A 1 262 ? 10.866 -4.496 -29.401 1.00 75.00 262 PRO A O 1
ATOM 2153 N N . GLU A 1 263 ? 13.098 -4.606 -29.293 1.00 80.38 263 GLU A N 1
ATOM 2154 C CA . GLU A 1 263 ? 13.145 -6.015 -28.906 1.00 80.38 263 GLU A CA 1
ATOM 2155 C C . GLU A 1 263 ? 13.160 -6.200 -27.386 1.00 80.38 263 GLU A C 1
ATOM 2157 O O . GLU A 1 263 ? 13.922 -5.570 -26.644 1.00 80.38 263 GLU A O 1
ATOM 2162 N N . LYS A 1 264 ? 12.346 -7.147 -26.913 1.00 79.62 264 LYS A N 1
ATOM 2163 C CA . LYS A 1 264 ? 12.205 -7.451 -25.490 1.00 79.62 264 LYS A CA 1
ATOM 2164 C C . LYS A 1 264 ? 13.433 -8.191 -24.950 1.00 79.62 264 LYS A C 1
ATOM 2166 O O . LYS A 1 264 ? 13.625 -9.378 -25.204 1.00 79.62 264 LYS A O 1
ATOM 2171 N N . LYS A 1 265 ? 14.222 -7.518 -24.108 1.00 82.00 265 LYS A N 1
ATOM 2172 C CA . LYS A 1 265 ? 15.308 -8.128 -23.316 1.00 82.00 265 LYS A CA 1
ATOM 2173 C C . LYS A 1 265 ? 14.928 -8.194 -21.840 1.00 82.00 265 LYS A C 1
ATOM 2175 O O . LYS A 1 265 ? 15.157 -7.251 -21.097 1.00 82.00 265 LYS A O 1
ATOM 2180 N N . LEU A 1 266 ? 14.373 -9.328 -21.409 1.00 77.31 266 LEU A N 1
ATOM 2181 C CA . LEU A 1 266 ? 13.807 -9.493 -20.061 1.00 77.31 266 LEU A CA 1
ATOM 2182 C C . LEU A 1 266 ? 14.828 -9.353 -18.913 1.00 77.31 266 LEU A C 1
ATOM 2184 O O . LEU A 1 266 ? 14.464 -8.862 -17.852 1.00 77.31 266 LEU A O 1
ATOM 2188 N N . GLY A 1 267 ? 16.084 -9.786 -19.077 1.00 90.88 267 GLY A N 1
ATOM 2189 C CA . GLY A 1 267 ? 17.030 -9.878 -17.954 1.00 90.88 267 GLY A CA 1
ATOM 2190 C C . GLY A 1 267 ? 16.541 -10.850 -16.864 1.00 90.88 267 GLY A C 1
ATOM 2191 O O . GLY A 1 267 ? 16.089 -11.957 -17.171 1.00 90.88 267 GLY A O 1
ATOM 2192 N N . HIS A 1 268 ? 16.634 -10.463 -15.588 1.00 94.69 268 HIS A N 1
ATOM 2193 C CA . HIS A 1 268 ? 16.047 -11.203 -14.460 1.00 94.69 268 HIS A CA 1
ATOM 2194 C C . HIS A 1 268 ? 14.531 -11.023 -14.349 1.00 94.69 268 HIS A C 1
ATOM 2196 O O . HIS A 1 268 ? 13.826 -11.976 -14.008 1.00 94.69 268 HIS A O 1
ATOM 2202 N N . PHE A 1 269 ? 14.031 -9.819 -14.602 1.00 95.25 269 PHE A N 1
ATOM 2203 C CA . PHE A 1 269 ? 12.609 -9.501 -14.575 1.00 95.25 269 PHE A CA 1
ATOM 2204 C C . PHE A 1 269 ? 12.326 -8.266 -15.432 1.00 95.25 269 PHE A C 1
ATOM 2206 O O . PHE A 1 269 ? 13.224 -7.476 -15.731 1.00 95.25 269 PHE A O 1
ATOM 2213 N N . CYS A 1 270 ? 11.062 -8.095 -15.794 1.00 95.12 270 CYS A N 1
ATOM 2214 C CA . CYS A 1 270 ? 10.576 -6.962 -16.559 1.00 95.12 270 CYS A CA 1
ATOM 2215 C C . CYS A 1 270 ? 9.377 -6.328 -15.860 1.00 95.12 270 CYS A C 1
ATOM 2217 O O . CYS A 1 270 ? 8.444 -7.039 -15.487 1.00 95.12 270 CYS A O 1
ATOM 2219 N N . LEU A 1 271 ? 9.418 -5.012 -15.677 1.00 94.88 271 LEU A N 1
ATOM 2220 C CA . LEU A 1 271 ? 8.301 -4.228 -15.164 1.00 94.88 271 LEU A CA 1
ATOM 2221 C C . LEU A 1 271 ? 7.474 -3.725 -16.343 1.00 94.88 271 LEU A C 1
ATOM 2223 O O . LEU A 1 271 ? 7.968 -2.943 -17.150 1.00 94.88 271 LEU A O 1
ATOM 2227 N N . VAL A 1 272 ? 6.232 -4.181 -16.446 1.00 93.75 272 VAL A N 1
ATOM 2228 C CA . VAL A 1 272 ? 5.261 -3.683 -17.420 1.00 93.75 272 VAL A CA 1
ATOM 2229 C C . VAL A 1 272 ? 4.508 -2.540 -16.759 1.00 93.75 272 VAL A C 1
ATOM 2231 O O . VAL A 1 272 ? 3.820 -2.758 -15.758 1.00 93.75 272 VAL A O 1
ATOM 2234 N N . ILE A 1 273 ? 4.700 -1.328 -17.275 1.00 93.00 273 ILE A N 1
ATOM 2235 C CA . ILE A 1 273 ? 4.199 -0.093 -16.665 1.00 93.00 273 ILE A CA 1
ATOM 2236 C C . ILE A 1 273 ? 3.749 0.911 -17.737 1.00 93.00 273 ILE A C 1
ATOM 2238 O O . ILE A 1 273 ? 4.349 0.972 -18.814 1.00 93.00 273 ILE A O 1
ATOM 2242 N N . PRO A 1 274 ? 2.741 1.754 -17.454 1.00 92.00 274 PRO A N 1
ATOM 2243 C CA . PRO A 1 274 ? 2.388 2.875 -18.318 1.00 92.00 274 PRO A CA 1
ATOM 2244 C C . PRO A 1 274 ? 3.544 3.873 -18.452 1.00 92.00 274 PRO A C 1
ATOM 2246 O O . PRO A 1 274 ? 4.263 4.156 -17.489 1.00 92.00 274 PRO A O 1
ATOM 2249 N N . ARG A 1 275 ? 3.701 4.464 -19.641 1.00 92.12 275 ARG A N 1
ATOM 2250 C CA . ARG A 1 275 ? 4.760 5.452 -19.919 1.00 92.12 275 ARG A CA 1
ATOM 2251 C C . ARG A 1 275 ? 4.647 6.689 -19.044 1.00 92.12 275 ARG A C 1
ATOM 2253 O O . ARG A 1 275 ? 5.651 7.129 -18.494 1.00 92.12 275 ARG A O 1
ATOM 2260 N N . GLN A 1 276 ? 3.435 7.222 -18.905 1.00 92.00 276 GLN A N 1
ATOM 2261 C CA . GLN A 1 276 ? 3.193 8.399 -18.078 1.00 92.00 276 GLN A CA 1
ATOM 2262 C C . GLN A 1 276 ? 3.580 8.138 -16.620 1.00 92.00 276 GLN A C 1
ATOM 2264 O O . GLN A 1 276 ? 4.294 8.945 -16.039 1.00 92.00 276 GLN A O 1
ATOM 2269 N N . ALA A 1 277 ? 3.224 6.969 -16.077 1.00 91.62 277 ALA A N 1
ATOM 2270 C CA . ALA A 1 277 ? 3.613 6.582 -14.726 1.00 91.62 277 ALA A CA 1
ATOM 2271 C C . ALA A 1 277 ? 5.137 6.546 -14.544 1.00 91.62 277 ALA A C 1
AT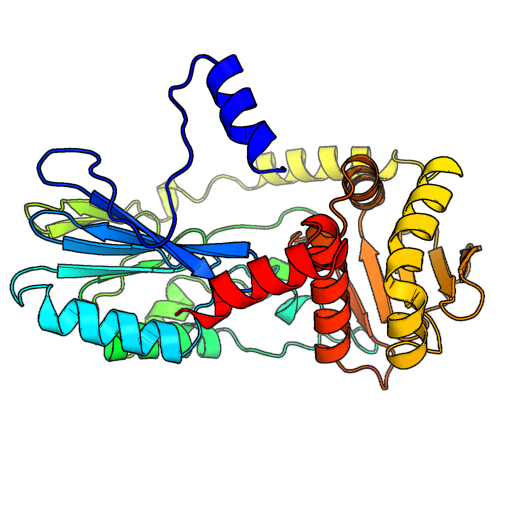OM 2273 O O . ALA A 1 277 ? 5.643 7.084 -13.564 1.00 91.62 277 ALA A O 1
ATOM 2274 N N . LEU A 1 278 ? 5.882 5.960 -15.494 1.00 93.94 278 LEU A N 1
ATOM 2275 C CA . LEU A 1 278 ? 7.347 6.008 -15.460 1.00 93.94 278 LEU A CA 1
ATOM 2276 C C . LEU A 1 278 ? 7.857 7.457 -15.483 1.00 93.94 278 LEU A C 1
ATOM 2278 O O . LEU A 1 278 ? 8.788 7.792 -14.755 1.00 93.94 278 LEU A O 1
ATOM 2282 N N . LYS A 1 279 ? 7.256 8.316 -16.309 1.00 93.69 279 LYS A N 1
ATOM 2283 C CA . LYS A 1 279 ? 7.662 9.717 -16.422 1.00 93.69 279 LYS A CA 1
ATOM 2284 C C . LYS A 1 279 ? 7.442 10.477 -15.117 1.00 93.69 279 LYS A C 1
ATOM 2286 O O . LYS A 1 279 ? 8.368 11.131 -14.646 1.00 93.69 279 LYS A O 1
ATOM 2291 N N . ASP A 1 280 ? 6.273 10.316 -14.505 1.00 91.88 280 ASP A N 1
ATOM 2292 C CA . ASP A 1 280 ? 5.908 10.974 -13.251 1.00 91.88 280 ASP A CA 1
ATOM 2293 C C . ASP A 1 280 ? 6.875 10.579 -12.128 1.00 91.88 280 ASP A C 1
ATOM 2295 O O . ASP A 1 280 ? 7.447 11.439 -11.458 1.00 91.88 280 ASP A O 1
ATOM 2299 N N . VAL A 1 281 ? 7.156 9.282 -11.958 1.00 93.12 281 VAL A N 1
ATOM 2300 C CA . VAL A 1 281 ? 8.065 8.848 -10.885 1.00 93.12 281 VAL A CA 1
ATOM 2301 C C . VAL A 1 281 ? 9.506 9.322 -11.087 1.00 93.12 281 VAL A C 1
ATOM 2303 O O . VAL A 1 281 ? 10.234 9.523 -10.114 1.00 93.12 281 VAL A O 1
ATOM 2306 N N . LEU A 1 282 ? 9.934 9.521 -12.338 1.00 94.25 282 LEU A N 1
ATOM 2307 C CA . LEU A 1 282 ? 11.244 10.085 -12.665 1.00 94.25 282 LEU A CA 1
ATOM 2308 C C . LEU A 1 282 ? 11.277 11.605 -12.497 1.00 94.25 282 LEU A C 1
ATOM 2310 O O . LEU A 1 282 ? 12.315 12.156 -12.131 1.00 94.25 282 LEU A O 1
ATOM 2314 N N . GLU A 1 283 ? 10.170 12.288 -12.776 1.00 92.75 283 GLU A N 1
ATOM 2315 C CA . GLU A 1 283 ? 10.017 13.724 -12.560 1.00 92.75 283 GLU A CA 1
ATOM 2316 C C . GLU A 1 283 ? 10.099 14.074 -11.074 1.00 92.75 283 GLU A C 1
ATOM 2318 O O . GLU A 1 283 ? 10.815 15.008 -10.712 1.00 92.75 283 GLU A O 1
ATOM 2323 N N . PHE A 1 284 ? 9.455 13.276 -10.222 1.00 90.12 284 PHE A N 1
ATOM 2324 C CA . PHE A 1 284 ? 9.396 13.516 -8.780 1.00 90.12 284 PHE A CA 1
ATOM 2325 C C . PHE A 1 284 ? 10.457 12.757 -7.955 1.00 90.12 284 PHE A C 1
ATOM 2327 O O . PHE A 1 284 ? 10.463 12.878 -6.736 1.00 90.12 284 PHE A O 1
ATOM 2334 N N . ASP A 1 285 ? 11.364 12.002 -8.591 1.00 90.44 285 ASP A N 1
ATOM 2335 C CA . ASP A 1 285 ? 12.390 11.144 -7.950 1.00 90.44 285 ASP A CA 1
ATOM 2336 C C . ASP A 1 285 ? 11.823 10.114 -6.939 1.00 90.44 285 ASP A C 1
ATOM 2338 O O . ASP A 1 285 ? 12.509 9.732 -5.989 1.00 90.44 285 ASP A O 1
ATOM 2342 N N . HIS A 1 286 ? 10.600 9.624 -7.174 1.00 90.50 286 HIS A N 1
ATOM 2343 C CA . HIS A 1 286 ? 9.865 8.665 -6.332 1.00 90.50 286 HIS A CA 1
ATOM 2344 C C . HIS A 1 286 ? 9.601 7.348 -7.076 1.00 90.50 286 HIS A C 1
ATOM 2346 O O . HIS A 1 286 ? 8.467 6.975 -7.360 1.00 90.50 286 HIS A O 1
ATOM 2352 N N . PHE A 1 287 ? 10.663 6.639 -7.452 1.00 92.56 287 PHE A N 1
ATOM 2353 C CA . PHE A 1 287 ? 10.558 5.461 -8.321 1.00 92.56 287 PHE A CA 1
ATOM 2354 C C . PHE A 1 287 ? 9.855 4.269 -7.656 1.00 92.56 287 PHE A C 1
ATOM 2356 O O . PHE A 1 287 ? 9.186 3.479 -8.323 1.00 92.56 287 PHE A O 1
ATOM 2363 N N . GLY A 1 288 ? 9.984 4.150 -6.338 1.00 88.31 288 GLY A N 1
ATOM 2364 C CA . GLY A 1 288 ? 9.283 3.194 -5.493 1.00 88.31 288 GLY A CA 1
ATOM 2365 C C . GLY A 1 288 ? 7.764 3.283 -5.610 1.00 88.31 288 GLY A C 1
ATOM 2366 O O . GLY A 1 288 ? 7.102 2.273 -5.365 1.00 88.31 288 GLY A O 1
ATOM 2367 N N . ASP A 1 289 ? 7.220 4.410 -6.091 1.00 88.19 289 ASP A N 1
ATOM 2368 C CA . ASP A 1 289 ? 5.790 4.540 -6.364 1.00 88.19 289 ASP A CA 1
ATOM 2369 C C . ASP A 1 289 ? 5.319 3.485 -7.381 1.00 88.19 289 ASP A C 1
ATOM 2371 O O . ASP A 1 289 ? 4.239 2.926 -7.227 1.00 88.19 289 ASP A O 1
ATOM 2375 N N . LEU A 1 290 ? 6.164 3.068 -8.334 1.00 89.25 290 LEU A N 1
ATOM 2376 C CA . LEU A 1 290 ? 5.838 1.972 -9.262 1.00 89.25 290 LEU A CA 1
ATOM 2377 C C . LEU A 1 290 ? 5.622 0.617 -8.567 1.00 89.25 290 LEU A C 1
ATOM 2379 O O . LEU A 1 290 ? 5.014 -0.283 -9.143 1.00 89.25 290 LEU 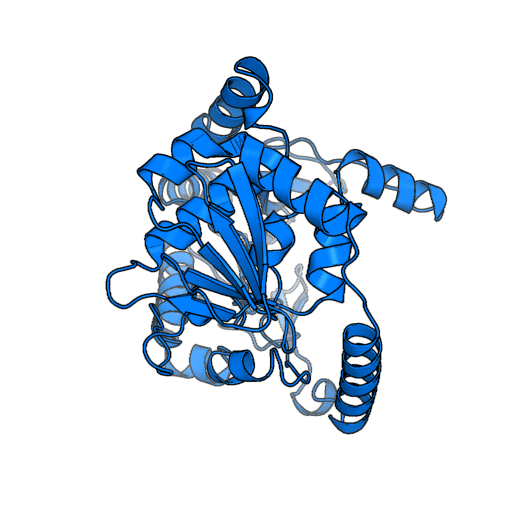A O 1
ATOM 2383 N N . GLY A 1 291 ? 6.158 0.442 -7.358 1.00 80.19 291 GLY A N 1
ATOM 2384 C CA . GLY A 1 291 ? 5.991 -0.763 -6.545 1.00 80.19 291 GLY A CA 1
ATOM 2385 C C . GLY A 1 291 ? 4.742 -0.743 -5.666 1.00 80.19 291 GLY A C 1
ATOM 2386 O O . GLY A 1 291 ? 4.337 -1.790 -5.172 1.00 80.19 291 GLY A O 1
ATOM 2387 N N . ILE A 1 292 ? 4.126 0.421 -5.464 1.00 69.81 292 ILE A N 1
ATOM 2388 C CA . ILE A 1 292 ? 2.857 0.570 -4.731 1.00 69.81 292 ILE A CA 1
ATOM 2389 C C . ILE A 1 292 ? 1.685 0.845 -5.677 1.00 69.81 292 ILE A C 1
ATOM 2391 O O . ILE A 1 292 ? 0.526 0.713 -5.280 1.00 69.81 292 ILE A O 1
ATOM 2395 N N . THR A 1 293 ? 1.966 1.227 -6.924 1.00 61.44 293 THR A N 1
ATOM 2396 C CA . THR A 1 293 ? 0.940 1.549 -7.903 1.00 61.44 293 THR A CA 1
ATOM 2397 C C . THR A 1 293 ? 0.236 0.308 -8.430 1.00 61.44 293 THR A C 1
ATOM 2399 O O . THR A 1 293 ? 0.811 -0.749 -8.687 1.00 61.44 293 THR A O 1
ATOM 2402 N N . MET A 1 294 ? -1.064 0.475 -8.642 1.00 72.62 294 MET A N 1
ATOM 2403 C CA . MET A 1 294 ? -2.012 -0.607 -8.881 1.00 72.62 294 MET A CA 1
ATOM 2404 C C . MET A 1 294 ? -2.015 -1.147 -10.330 1.00 72.62 294 MET A C 1
ATOM 2406 O O . MET A 1 294 ? -2.910 -1.898 -10.704 1.00 72.62 294 MET A O 1
ATOM 2410 N N . PHE A 1 295 ? -1.040 -0.752 -11.152 1.00 79.06 295 PHE A N 1
ATOM 2411 C CA . PHE A 1 295 ? -0.956 -1.054 -12.590 1.00 79.06 295 PHE A CA 1
ATOM 2412 C C . PHE A 1 295 ? 0.341 -1.771 -12.995 1.00 79.06 295 PHE A C 1
ATOM 2414 O O . PHE A 1 295 ? 0.504 -2.146 -14.153 1.00 79.06 295 PHE A O 1
ATOM 2421 N N . THR A 1 296 ? 1.287 -1.966 -12.071 1.00 89.81 296 THR A N 1
ATOM 2422 C CA . THR A 1 296 ? 2.569 -2.600 -12.399 1.00 89.81 296 THR A CA 1
ATOM 2423 C C . THR A 1 296 ? 2.422 -4.117 -12.436 1.00 89.81 296 THR A C 1
ATOM 2425 O O . THR A 1 296 ? 2.118 -4.750 -11.420 1.00 89.81 296 THR A O 1
ATOM 2428 N N . LEU A 1 297 ? 2.704 -4.713 -13.596 1.00 91.56 297 LEU A N 1
ATOM 2429 C CA . LEU A 1 297 ? 2.888 -6.157 -13.752 1.00 91.56 297 LEU A CA 1
ATOM 2430 C C . LEU A 1 297 ? 4.378 -6.494 -13.824 1.00 91.56 297 LEU A C 1
ATOM 2432 O O . LEU A 1 297 ? 5.182 -5.746 -14.375 1.00 91.56 297 LEU A O 1
ATOM 2436 N N . ILE A 1 298 ? 4.760 -7.644 -13.276 1.00 93.00 298 ILE A N 1
ATOM 2437 C CA . ILE A 1 298 ? 6.157 -8.061 -13.157 1.00 93.00 298 ILE A CA 1
ATOM 2438 C C . ILE A 1 298 ? 6.332 -9.402 -13.857 1.00 93.00 298 ILE A C 1
ATOM 2440 O O . ILE A 1 298 ? 5.923 -10.442 -13.343 1.00 93.00 298 ILE A O 1
ATOM 2444 N N . ILE A 1 299 ? 6.987 -9.403 -15.012 1.00 93.81 299 ILE A N 1
ATOM 2445 C CA . ILE A 1 299 ? 7.315 -10.632 -15.735 1.00 93.81 299 ILE A CA 1
ATOM 2446 C C . ILE A 1 299 ? 8.644 -11.164 -15.207 1.00 93.81 299 ILE A C 1
ATOM 2448 O O . ILE A 1 299 ? 9.692 -10.540 -15.366 1.00 93.81 299 ILE A O 1
ATOM 2452 N N . LEU A 1 300 ? 8.609 -12.339 -14.592 1.00 93.69 300 LEU A N 1
ATOM 2453 C CA . LEU A 1 300 ? 9.783 -13.015 -14.059 1.00 93.69 300 LEU A CA 1
ATOM 2454 C C . LEU A 1 300 ? 10.442 -13.878 -15.134 1.00 93.69 300 LEU A C 1
ATOM 2456 O O . LEU A 1 300 ? 9.777 -14.650 -15.828 1.00 93.69 300 LEU A O 1
ATOM 2460 N N . ASN A 1 301 ? 11.772 -13.836 -15.202 1.00 91.00 301 ASN A N 1
ATOM 2461 C CA . ASN A 1 301 ? 12.522 -14.913 -15.842 1.00 91.00 301 ASN A CA 1
ATOM 2462 C C . ASN A 1 301 ? 12.354 -16.214 -15.025 1.00 91.00 301 ASN A C 1
ATOM 2464 O O . ASN A 1 301 ? 12.141 -16.162 -13.811 1.00 91.00 301 ASN A O 1
ATOM 2468 N N . LYS A 1 302 ? 12.457 -17.386 -15.667 1.00 79.88 302 LYS A N 1
ATOM 2469 C CA . LYS A 1 302 ? 12.131 -18.704 -15.083 1.00 79.88 302 LYS A CA 1
ATOM 2470 C C . LYS A 1 302 ? 12.796 -18.957 -13.723 1.00 79.88 302 LYS A C 1
ATOM 2472 O O . LYS A 1 302 ? 12.169 -19.549 -12.851 1.00 79.88 302 LYS A O 1
ATOM 2477 N N . SER A 1 303 ? 14.028 -18.485 -13.525 1.00 86.75 303 SER A N 1
ATOM 2478 C CA . SER A 1 303 ? 14.796 -18.676 -12.287 1.00 86.75 303 SER A CA 1
ATOM 2479 C C . SER A 1 303 ? 14.647 -17.554 -11.252 1.00 86.75 303 SER A C 1
ATOM 2481 O O . SER A 1 303 ? 15.139 -17.694 -10.134 1.00 86.75 303 SER A O 1
ATOM 2483 N N . THR A 1 304 ? 14.001 -16.433 -11.581 1.00 91.06 304 THR A N 1
ATOM 2484 C CA . THR A 1 304 ? 13.918 -15.279 -10.674 1.00 91.06 304 THR A CA 1
ATOM 2485 C C . THR A 1 304 ? 12.807 -15.477 -9.648 1.00 91.06 304 THR A C 1
ATOM 2487 O O . THR A 1 304 ? 11.648 -15.727 -9.990 1.00 91.06 304 THR A O 1
ATOM 2490 N N . SER A 1 305 ? 13.161 -15.339 -8.370 1.00 91.25 305 SER A N 1
ATOM 2491 C CA . SER A 1 305 ? 12.212 -15.374 -7.255 1.00 91.25 305 SER A CA 1
ATOM 2492 C C . SER A 1 305 ? 11.479 -14.032 -7.110 1.00 91.25 305 SER A C 1
ATOM 2494 O O . SER A 1 305 ? 12.150 -12.997 -7.114 1.00 91.25 305 SER A O 1
ATOM 2496 N N . PRO A 1 306 ? 10.148 -14.019 -6.885 1.00 90.81 306 PRO A N 1
ATOM 2497 C CA . PRO A 1 306 ? 9.397 -12.804 -6.551 1.00 90.81 306 PRO A CA 1
ATOM 2498 C C . PRO A 1 306 ? 10.029 -11.997 -5.408 1.00 90.81 306 PRO A C 1
ATOM 2500 O O . PRO A 1 306 ? 10.099 -10.772 -5.468 1.00 90.81 306 PRO A O 1
ATOM 2503 N N . LYS A 1 307 ? 10.580 -12.689 -4.397 1.00 90.44 307 LYS A N 1
ATOM 2504 C CA . LYS A 1 307 ? 11.256 -12.078 -3.237 1.00 90.44 307 LYS A CA 1
ATOM 2505 C C . LYS A 1 307 ? 12.412 -11.160 -3.639 1.00 90.44 307 LYS A C 1
ATOM 2507 O O . LYS A 1 307 ? 12.610 -10.133 -3.004 1.00 90.44 307 LYS A O 1
ATOM 2512 N N . MET A 1 308 ? 13.141 -11.492 -4.703 1.00 92.00 308 MET A N 1
ATOM 2513 C CA . MET A 1 308 ? 14.235 -10.647 -5.189 1.00 92.00 308 MET A CA 1
ATOM 2514 C C . MET A 1 308 ? 13.709 -9.324 -5.746 1.00 92.00 308 MET A C 1
ATOM 2516 O O . MET A 1 308 ? 14.308 -8.283 -5.511 1.00 92.00 308 MET A O 1
ATOM 2520 N N . VAL A 1 309 ? 12.558 -9.332 -6.421 1.00 91.88 309 VAL A N 1
ATOM 2521 C CA . VAL A 1 309 ? 11.951 -8.098 -6.942 1.00 91.88 309 VAL A CA 1
ATOM 2522 C C . VAL A 1 309 ? 11.416 -7.215 -5.808 1.00 91.88 309 VAL A C 1
ATOM 2524 O O . VAL A 1 309 ? 11.500 -5.996 -5.896 1.00 91.88 309 VAL A O 1
ATOM 2527 N N . TYR A 1 310 ? 10.966 -7.794 -4.689 1.00 89.38 310 TYR A N 1
ATOM 2528 C CA . TYR A 1 310 ? 10.701 -6.995 -3.485 1.00 89.38 310 TYR A CA 1
ATOM 2529 C C . TYR A 1 310 ? 11.951 -6.301 -2.969 1.00 89.38 310 TYR A C 1
ATOM 2531 O O . TYR A 1 310 ? 11.886 -5.125 -2.635 1.00 89.38 310 TYR A O 1
ATOM 2539 N N . VAL A 1 311 ? 13.092 -6.998 -2.937 1.00 91.06 311 VAL A N 1
ATOM 2540 C CA . VAL A 1 311 ? 14.371 -6.376 -2.563 1.00 91.06 311 VAL A CA 1
ATOM 2541 C C . VAL A 1 311 ? 14.712 -5.228 -3.506 1.00 91.06 311 VAL A C 1
ATOM 2543 O O . VAL A 1 311 ? 15.138 -4.181 -3.034 1.00 91.06 311 VAL A O 1
ATOM 2546 N N . PHE A 1 312 ? 14.454 -5.370 -4.809 1.00 93.69 312 PHE A N 1
ATOM 2547 C CA . PHE A 1 312 ? 14.597 -4.263 -5.753 1.00 93.69 312 PHE A CA 1
ATOM 2548 C C . PHE A 1 312 ? 13.752 -3.044 -5.350 1.00 93.69 312 PHE A C 1
ATOM 2550 O O . PHE A 1 312 ? 14.313 -1.962 -5.192 1.00 93.69 312 PHE A O 1
ATOM 2557 N N . PHE A 1 313 ? 12.444 -3.211 -5.127 1.00 91.56 313 PHE A N 1
ATOM 2558 C CA . PHE A 1 313 ? 11.585 -2.090 -4.733 1.00 91.56 313 PHE A CA 1
ATOM 2559 C C . PHE A 1 313 ? 11.990 -1.499 -3.381 1.00 91.56 313 PHE A C 1
ATOM 2561 O O . PHE A 1 313 ? 12.104 -0.286 -3.289 1.00 91.56 313 PHE A O 1
ATOM 2568 N N . MET A 1 314 ? 12.319 -2.320 -2.377 1.00 89.06 314 MET A N 1
ATOM 2569 C CA . MET A 1 314 ? 12.820 -1.834 -1.084 1.00 89.06 314 MET A CA 1
ATOM 2570 C C . MET A 1 314 ? 14.057 -0.944 -1.249 1.00 89.06 314 MET A C 1
ATOM 2572 O O . MET A 1 314 ? 14.094 0.155 -0.707 1.00 89.06 314 MET A O 1
ATOM 2576 N N . LEU A 1 315 ? 15.057 -1.388 -2.020 1.00 90.50 315 LEU A N 1
ATOM 2577 C CA . LEU A 1 315 ? 16.293 -0.626 -2.234 1.00 90.50 315 LEU A CA 1
ATOM 2578 C C . LEU A 1 315 ? 16.034 0.716 -2.925 1.00 90.50 315 LEU A C 1
ATOM 2580 O O . LEU A 1 315 ? 16.653 1.722 -2.579 1.00 90.50 315 LEU A O 1
ATOM 2584 N N . VAL A 1 316 ? 15.125 0.735 -3.901 1.00 91.69 316 VAL A N 1
ATOM 2585 C CA . VAL A 1 316 ? 14.786 1.962 -4.621 1.00 91.69 316 VAL A CA 1
ATOM 2586 C C . VAL A 1 316 ? 13.938 2.902 -3.758 1.00 91.69 316 VAL A C 1
ATOM 2588 O O . VAL A 1 316 ? 14.220 4.095 -3.723 1.00 91.69 316 VAL A O 1
ATOM 2591 N N . THR A 1 317 ? 12.979 2.384 -2.992 1.00 89.31 317 THR A N 1
ATOM 2592 C CA . THR A 1 317 ? 12.174 3.177 -2.053 1.00 89.31 317 THR A CA 1
ATOM 2593 C C . THR A 1 317 ? 13.043 3.794 -0.957 1.00 89.31 317 THR A C 1
ATOM 2595 O O . THR A 1 317 ? 12.944 4.989 -0.696 1.00 89.31 317 THR A O 1
ATOM 2598 N N . MET A 1 318 ? 13.980 3.040 -0.372 1.00 87.69 318 MET A N 1
ATOM 2599 C CA . MET A 1 318 ? 14.926 3.594 0.608 1.00 87.69 318 MET A CA 1
ATOM 2600 C C . MET A 1 318 ? 15.753 4.756 0.036 1.00 87.69 318 MET A C 1
ATOM 2602 O O . MET A 1 318 ? 16.106 5.689 0.757 1.00 87.69 318 MET A O 1
ATOM 2606 N N . GLN A 1 319 ? 16.050 4.714 -1.264 1.00 88.38 319 GLN A N 1
ATOM 2607 C CA . GLN A 1 319 ? 16.710 5.805 -1.970 1.00 88.38 319 GLN A CA 1
ATOM 2608 C C . GLN A 1 319 ? 15.766 6.994 -2.217 1.00 88.38 319 GLN A C 1
ATOM 2610 O O . GLN A 1 319 ? 16.217 8.131 -2.109 1.00 88.38 319 GLN A O 1
ATOM 2615 N N . ASP A 1 320 ? 14.489 6.773 -2.548 1.00 89.62 320 ASP A N 1
ATOM 2616 C CA . ASP A 1 320 ? 13.493 7.850 -2.710 1.00 89.62 320 ASP A CA 1
ATOM 2617 C C . ASP A 1 320 ? 13.364 8.693 -1.434 1.00 89.62 320 ASP A C 1
ATOM 2619 O O . ASP A 1 320 ? 13.335 9.921 -1.489 1.00 89.62 320 ASP A O 1
ATOM 2623 N N . TYR A 1 321 ? 13.360 8.029 -0.276 1.00 85.75 321 TYR A N 1
ATOM 2624 C CA . TYR A 1 321 ? 13.297 8.673 1.038 1.00 85.75 321 TYR A CA 1
ATOM 2625 C C . TYR A 1 321 ? 14.664 9.106 1.583 1.00 85.75 321 TYR A C 1
ATOM 2627 O O . TYR A 1 321 ? 14.760 9.583 2.712 1.00 85.75 321 TYR A O 1
ATOM 2635 N N . LYS A 1 322 ? 15.736 8.988 0.784 1.00 88.62 322 LYS A N 1
ATOM 2636 C CA . LYS A 1 322 ? 17.104 9.408 1.141 1.00 88.62 322 LYS A CA 1
ATOM 2637 C C . LYS A 1 322 ? 17.680 8.693 2.369 1.00 88.62 322 LYS A C 1
ATOM 2639 O O . LYS A 1 322 ? 18.674 9.150 2.948 1.00 88.62 322 LYS A O 1
ATOM 2644 N N . HIS A 1 323 ? 17.118 7.544 2.748 1.00 86.38 323 HIS A N 1
ATOM 2645 C CA . HIS A 1 323 ? 17.598 6.732 3.871 1.00 86.38 323 HIS A CA 1
ATOM 2646 C C . HIS A 1 323 ? 19.013 6.211 3.617 1.00 86.38 323 HIS A C 1
ATOM 2648 O O . HIS A 1 323 ? 19.798 6.066 4.548 1.00 86.38 323 HIS A O 1
ATOM 2654 N N . THR A 1 324 ? 19.375 5.977 2.354 1.00 86.19 324 THR A N 1
ATOM 2655 C CA . THR A 1 324 ? 20.701 5.478 1.950 1.00 86.19 324 THR A CA 1
ATOM 2656 C C . THR A 1 324 ? 21.670 6.564 1.484 1.00 86.19 324 THR A C 1
ATOM 2658 O O . THR A 1 324 ?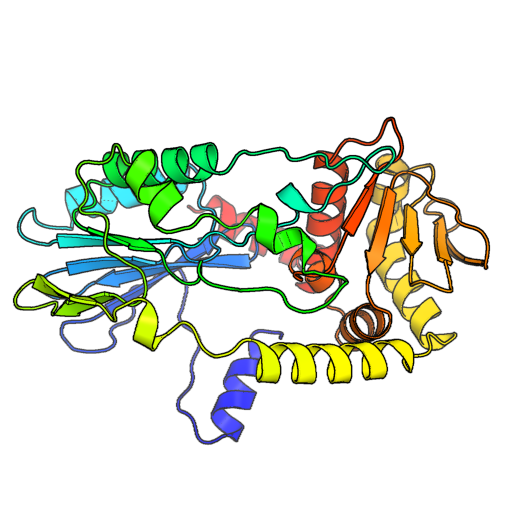 22.795 6.239 1.114 1.00 86.19 324 THR A O 1
ATOM 2661 N N . ASP A 1 325 ? 21.280 7.844 1.499 1.00 85.50 325 ASP A N 1
ATOM 2662 C CA . ASP A 1 325 ? 22.133 8.942 1.009 1.00 85.50 325 ASP A CA 1
ATOM 2663 C C . ASP A 1 325 ? 23.356 9.179 1.910 1.00 85.50 325 ASP A C 1
ATOM 2665 O O . ASP A 1 325 ? 24.388 9.680 1.465 1.00 85.50 325 ASP A O 1
ATOM 2669 N N . SER A 1 326 ? 23.261 8.813 3.192 1.00 87.44 326 SER A N 1
ATOM 2670 C CA . SER A 1 326 ? 24.381 8.869 4.129 1.00 87.44 326 SER A CA 1
ATOM 2671 C C . SER A 1 326 ? 24.257 7.820 5.230 1.00 87.44 326 SER A C 1
ATOM 2673 O O . SER A 1 326 ? 23.161 7.388 5.589 1.00 87.44 326 SER A O 1
ATOM 2675 N N . LEU A 1 327 ? 25.389 7.470 5.850 1.00 86.00 327 LEU A N 1
ATOM 2676 C CA . LEU A 1 327 ? 25.405 6.582 7.017 1.00 86.00 327 LEU A CA 1
ATOM 2677 C C . LEU A 1 327 ? 24.590 7.154 8.190 1.00 86.00 327 LEU A C 1
ATOM 2679 O O . LEU A 1 327 ? 24.027 6.397 8.976 1.00 86.00 327 LEU A O 1
ATOM 2683 N N . LYS A 1 328 ? 24.509 8.488 8.305 1.00 90.25 328 LYS A N 1
ATOM 2684 C CA . LYS A 1 328 ? 23.697 9.171 9.319 1.00 90.25 328 LYS A CA 1
ATOM 2685 C C . LYS A 1 328 ? 22.206 8.931 9.081 1.00 90.25 328 LYS A C 1
ATOM 2687 O O . LYS A 1 328 ? 21.523 8.527 10.017 1.00 90.25 328 LYS A O 1
ATOM 2692 N N . ASN A 1 329 ? 21.725 9.135 7.852 1.00 86.44 329 ASN A N 1
ATOM 2693 C CA . ASN A 1 329 ? 20.321 8.900 7.498 1.00 86.44 329 ASN A CA 1
ATOM 2694 C C . ASN A 1 329 ? 19.956 7.432 7.709 1.00 86.44 329 ASN A C 1
ATOM 2696 O O . ASN A 1 329 ? 18.963 7.137 8.368 1.00 86.44 329 ASN A O 1
ATOM 2700 N N . PHE A 1 330 ? 20.826 6.522 7.269 1.00 86.81 330 PHE A N 1
ATOM 2701 C CA . PHE A 1 330 ? 20.612 5.090 7.432 1.00 86.81 330 PHE A CA 1
ATOM 2702 C C . PHE A 1 330 ? 20.531 4.687 8.909 1.00 86.81 330 PHE A C 1
ATOM 2704 O O . PHE A 1 330 ? 19.628 3.956 9.307 1.00 86.81 330 PHE A O 1
ATOM 2711 N N . ARG A 1 331 ? 21.438 5.202 9.754 1.00 87.38 331 ARG A N 1
ATOM 2712 C CA . ARG A 1 331 ? 21.396 4.974 11.209 1.00 87.38 331 ARG A CA 1
ATOM 2713 C C . ARG A 1 331 ? 20.148 5.569 11.854 1.00 87.38 331 ARG A C 1
ATOM 2715 O O . ARG A 1 331 ? 19.585 4.926 12.731 1.00 87.38 331 ARG A O 1
ATOM 2722 N N . SER A 1 332 ? 19.715 6.756 11.425 1.00 84.25 332 SER A N 1
ATOM 2723 C CA . SER A 1 332 ? 18.482 7.384 11.910 1.00 84.25 332 SER A CA 1
ATOM 2724 C C . SER A 1 332 ? 17.270 6.507 11.603 1.00 84.25 332 SER A C 1
ATOM 2726 O O . SER A 1 332 ? 16.558 6.116 12.526 1.00 84.25 332 SER A O 1
ATOM 2728 N N . TRP A 1 333 ? 17.104 6.111 10.340 1.00 84.06 333 TRP A N 1
ATOM 2729 C CA . TRP A 1 333 ? 16.039 5.212 9.898 1.00 84.06 333 TRP A CA 1
ATOM 2730 C C . TRP A 1 333 ? 16.071 3.872 10.646 1.00 84.06 333 TRP A C 1
ATOM 2732 O O . TRP A 1 333 ? 15.053 3.433 11.179 1.00 84.06 333 TRP A O 1
ATOM 2742 N N . MET A 1 334 ? 17.249 3.252 10.785 1.00 82.38 334 MET A N 1
ATOM 2743 C CA . MET A 1 334 ? 17.408 2.019 11.565 1.00 82.38 334 MET A CA 1
ATOM 2744 C C . MET A 1 334 ? 17.016 2.218 13.032 1.00 82.38 334 MET A C 1
ATOM 2746 O O . MET A 1 334 ? 16.303 1.390 13.587 1.00 82.38 334 MET A O 1
ATOM 2750 N N . SER A 1 335 ? 17.449 3.309 13.669 1.00 80.69 335 SER A N 1
ATOM 2751 C CA . SER A 1 335 ? 17.143 3.576 15.079 1.00 80.69 335 SER A CA 1
ATOM 2752 C C . SER A 1 335 ? 15.650 3.793 15.326 1.00 80.69 335 SER A C 1
ATOM 2754 O O . SER A 1 335 ? 15.124 3.293 16.314 1.00 80.69 335 SER A O 1
ATOM 2756 N N . GLN A 1 336 ? 14.952 4.464 14.405 1.00 72.81 336 GLN A N 1
ATOM 2757 C CA . GLN A 1 336 ? 13.507 4.688 14.484 1.00 72.81 336 GLN A CA 1
ATOM 2758 C C . GLN A 1 336 ? 12.717 3.383 14.342 1.00 72.81 336 GLN A C 1
ATOM 2760 O O . GLN A 1 336 ? 11.700 3.207 15.007 1.00 72.81 336 GLN A O 1
ATOM 2765 N N . ASN A 1 337 ? 13.206 2.456 13.517 1.00 67.94 337 ASN A N 1
ATOM 2766 C CA . ASN A 1 337 ? 12.523 1.196 13.234 1.00 67.94 337 ASN A CA 1
ATOM 2767 C C . ASN A 1 337 ? 12.891 0.050 14.187 1.00 67.94 337 ASN A C 1
ATOM 2769 O O . ASN A 1 337 ? 12.097 -0.870 14.358 1.00 67.94 337 ASN A O 1
ATOM 2773 N N . LEU A 1 338 ? 14.072 0.093 14.814 1.00 66.19 338 LEU A N 1
ATOM 2774 C CA . LEU A 1 338 ? 14.522 -0.908 15.791 1.00 66.19 338 LEU A CA 1
ATOM 2775 C C . LEU A 1 338 ? 14.154 -0.565 17.241 1.00 66.19 338 LEU A C 1
ATOM 2777 O O . LEU A 1 338 ? 14.271 -1.428 18.106 1.00 66.19 338 LEU A O 1
ATOM 2781 N N . ALA A 1 339 ? 13.730 0.669 17.525 1.00 56.28 339 ALA A N 1
ATOM 2782 C CA . ALA A 1 339 ? 13.322 1.093 18.867 1.00 56.28 339 ALA A CA 1
ATOM 2783 C C . ALA A 1 339 ? 11.913 0.613 19.285 1.00 56.28 339 ALA A C 1
ATOM 2785 O O . ALA A 1 339 ? 11.445 1.010 20.354 1.00 56.28 339 ALA A O 1
ATOM 2786 N N . VAL A 1 340 ? 11.239 -0.213 18.469 1.00 49.47 340 VAL A N 1
ATOM 2787 C CA . VAL A 1 340 ? 9.868 -0.717 18.700 1.00 49.47 340 VAL A CA 1
ATOM 2788 C C . VAL A 1 340 ? 9.833 -2.219 18.959 1.00 49.47 340 VAL A C 1
ATOM 2790 O O . VAL A 1 340 ? 10.410 -2.984 18.151 1.00 49.47 340 VAL A O 1
#

pLDDT: mean 90.13, std 8.19, range [43.91, 98.25]

Nearest PDB structures (foldseek):
  7stb-assembly1_E  TM=3.160E-01  e=2.296E-02  Saccharomyces cerevisiae S288C
  7bfp-assembly1_A  TM=3.360E-01  e=4.539E-02  Homo sapiens
  7bfq-assembly1_A  TM=3.360E-01  e=4.539E-02  Homo sapiens
  7z6h-assembly1_E  TM=3.602E-01  e=1.878E-01  Homo sapiens
  7tfk-assembly1_E  TM=2.422E-01  e=1.126E-01  Saccharomyces cerevisiae

Mean predicted aligned error: 5.74 Å

Solvent-accessible surface area (backbone atoms only — not comparable to full-atom values): 18708 Å² total; per-residue (Å²): 129,62,76,76,52,54,41,52,50,40,39,74,72,72,40,92,64,77,86,78,62,65,80,40,82,42,73,80,50,99,61,33,33,35,31,36,42,76,42,87,82,83,40,43,38,41,38,37,43,42,88,43,34,38,38,39,38,35,54,86,38,80,80,51,72,62,50,50,51,53,50,36,54,47,43,71,75,73,48,56,91,86,41,41,29,32,39,34,37,45,57,69,34,41,36,62,62,60,25,29,28,45,93,88,40,75,49,61,83,70,56,61,66,55,54,39,48,51,54,27,52,49,32,56,71,63,61,27,47,35,36,36,58,33,85,34,79,78,78,50,63,36,90,68,23,34,75,24,53,81,51,48,58,46,71,64,58,39,63,79,56,63,78,37,89,30,46,80,47,60,56,72,54,48,69,43,68,85,82,65,52,71,50,62,59,58,70,82,79,71,63,69,78,61,66,63,53,40,53,51,30,51,56,53,52,53,56,32,67,69,46,76,89,48,73,68,53,53,50,46,50,38,55,60,54,48,78,48,19,72,60,35,35,73,78,29,68,66,15,31,22,38,39,47,87,82,44,24,40,30,40,37,32,83,79,62,44,71,46,78,38,86,64,87,55,46,48,39,30,24,42,35,40,59,43,40,60,58,50,51,23,55,74,70,54,36,59,30,49,58,59,68,38,55,43,43,35,35,42,37,34,95,85,48,56,73,68,57,55,51,51,50,39,50,58,44,32,39,49,48,73,43,31,70,77,36,74,65,41,36,50,49,54,48,51,70,52,66,75,99